Protein AF-A0A7L7L1E8-F1 (afdb_monomer)

Sequence (188 aa):
MDVTNVKPDNINSSLPQNPHRRNLLILAAVFLVLLASVWIWKTVQINNLKNEAATERQQLQNQAYKMILTTHEEHLMHLAKPFVWAVRTEMLNKNISQVSQYANDLVKEKNFQSIVITNEKGIIVSATDKKLEGKDYANIGNKNYLSRSSTQVNRVKNQLITTSPIMGFNSRLGTAILTYNLQQPNFN

Structure (mmCIF, N/CA/C/O backbone):
data_AF-A0A7L7L1E8-F1
#
_entry.id   AF-A0A7L7L1E8-F1
#
loop_
_atom_site.group_PDB
_atom_site.id
_atom_site.type_symbol
_atom_site.label_atom_id
_atom_site.label_alt_id
_atom_site.label_comp_id
_atom_site.label_asym_id
_atom_site.label_entity_id
_atom_site.label_seq_id
_atom_site.pdbx_PDB_ins_code
_atom_site.Cartn_x
_atom_site.Cartn_y
_atom_site.Cartn_z
_atom_site.occupancy
_atom_site.B_iso_or_equiv
_atom_site.auth_seq_id
_atom_site.auth_comp_id
_atom_site.auth_asym_id
_atom_site.auth_atom_id
_atom_site.pdbx_PDB_model_num
ATOM 1 N N . MET A 1 1 ? 29.282 -17.779 -126.782 1.00 39.75 1 MET A N 1
ATOM 2 C CA . MET A 1 1 ? 29.923 -16.598 -126.175 1.00 39.75 1 MET A CA 1
ATOM 3 C C . MET A 1 1 ? 28.897 -15.987 -125.238 1.00 39.75 1 MET A C 1
ATOM 5 O O . MET A 1 1 ? 27.832 -15.645 -125.720 1.00 39.75 1 MET A O 1
ATOM 9 N N . ASP A 1 2 ? 29.069 -15.873 -123.933 1.00 43.22 2 ASP A N 1
ATOM 10 C CA . ASP A 1 2 ? 30.065 -16.389 -122.998 1.00 43.22 2 ASP A CA 1
ATOM 11 C C . ASP A 1 2 ? 29.469 -16.201 -121.580 1.00 43.22 2 ASP A C 1
ATOM 13 O O . ASP A 1 2 ? 28.625 -15.325 -121.408 1.00 43.22 2 ASP A O 1
ATOM 17 N N . VAL A 1 3 ? 29.864 -17.079 -120.649 1.00 50.44 3 VAL A N 1
ATOM 18 C CA . VAL A 1 3 ? 29.908 -17.037 -119.156 1.00 50.44 3 VAL A CA 1
ATOM 19 C C . VAL A 1 3 ? 29.315 -15.827 -118.382 1.00 50.44 3 VAL A C 1
ATOM 21 O O . VAL A 1 3 ? 29.368 -14.698 -118.839 1.00 50.44 3 VAL A O 1
ATOM 24 N N . THR A 1 4 ? 28.782 -15.889 -117.148 1.00 48.34 4 THR A N 1
ATOM 25 C CA . THR A 1 4 ? 29.065 -16.652 -115.895 1.00 48.34 4 THR A CA 1
ATOM 26 C C . THR A 1 4 ? 28.000 -16.189 -114.865 1.00 48.34 4 THR A C 1
ATOM 28 O O . THR A 1 4 ? 27.693 -15.004 -114.835 1.00 48.34 4 THR A O 1
ATOM 31 N N . ASN A 1 5 ? 27.276 -17.024 -114.108 1.00 55.25 5 ASN A N 1
ATOM 32 C CA . ASN A 1 5 ? 27.604 -17.655 -112.809 1.00 55.25 5 ASN A CA 1
ATOM 33 C C . ASN A 1 5 ? 28.302 -16.771 -111.747 1.00 55.25 5 ASN A C 1
ATOM 35 O O . ASN A 1 5 ? 29.513 -16.621 -111.846 1.00 55.25 5 ASN A O 1
ATOM 39 N N . VAL A 1 6 ? 27.584 -16.347 -110.686 1.00 52.78 6 VAL A N 1
ATOM 40 C CA . VAL A 1 6 ? 28.098 -16.248 -109.293 1.00 52.78 6 VAL A CA 1
ATOM 41 C C . VAL A 1 6 ? 26.959 -16.487 -108.270 1.00 52.78 6 VAL A C 1
ATOM 43 O O . VAL A 1 6 ? 25.868 -15.935 -108.389 1.00 52.78 6 VAL A O 1
ATOM 46 N N . LYS A 1 7 ? 27.253 -17.342 -107.278 1.00 47.28 7 LYS A N 1
ATOM 47 C CA . LYS 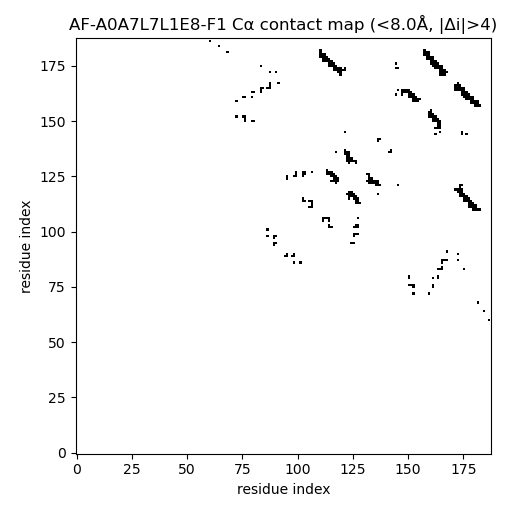A 1 7 ? 26.456 -17.886 -106.150 1.00 47.28 7 LYS A CA 1
ATOM 48 C C . LYS A 1 7 ? 26.640 -17.019 -104.862 1.00 47.28 7 LYS A C 1
ATOM 50 O O . LYS A 1 7 ? 27.610 -16.271 -104.823 1.00 47.28 7 LYS A O 1
ATOM 55 N N . PRO A 1 8 ? 25.748 -17.064 -103.838 1.00 65.00 8 PRO A N 1
ATOM 56 C CA . PRO A 1 8 ? 25.546 -15.979 -102.867 1.00 65.00 8 PRO A CA 1
ATOM 57 C C . PRO A 1 8 ? 26.301 -16.174 -101.545 1.00 65.00 8 PRO A C 1
ATOM 59 O O . PRO A 1 8 ? 26.558 -17.314 -101.170 1.00 65.00 8 PRO A O 1
ATOM 62 N N . ASP A 1 9 ? 26.517 -15.086 -100.790 1.00 48.22 9 ASP A N 1
ATOM 63 C CA . ASP A 1 9 ? 27.061 -15.155 -99.429 1.00 48.22 9 ASP A CA 1
ATOM 64 C C . ASP A 1 9 ? 26.182 -14.475 -98.362 1.00 48.22 9 ASP A C 1
ATOM 66 O O . ASP A 1 9 ? 25.875 -13.283 -98.374 1.00 48.22 9 ASP A O 1
ATOM 70 N N . ASN A 1 10 ? 25.800 -15.343 -97.429 1.00 55.78 10 ASN A N 1
ATOM 71 C CA . ASN A 1 10 ? 25.330 -15.175 -96.060 1.00 55.78 10 ASN A CA 1
ATOM 72 C C . ASN A 1 10 ? 26.061 -14.058 -95.280 1.00 55.78 10 ASN A C 1
ATOM 74 O O . ASN A 1 10 ? 27.265 -14.143 -95.046 1.00 55.78 10 ASN A O 1
ATOM 78 N N . ILE A 1 11 ? 25.300 -13.081 -94.773 1.00 50.56 11 ILE A N 1
ATOM 79 C CA . ILE A 1 11 ? 25.774 -12.092 -93.795 1.00 50.56 11 ILE A CA 1
ATOM 80 C C . ILE A 1 11 ? 25.354 -12.537 -92.387 1.00 50.56 11 ILE A C 1
ATOM 82 O O . ILE A 1 11 ? 24.333 -12.107 -91.852 1.00 50.56 11 ILE A O 1
ATOM 86 N N . ASN A 1 12 ? 26.170 -13.383 -91.765 1.00 52.41 12 ASN A N 1
ATOM 87 C CA . ASN A 1 12 ? 26.140 -13.612 -90.326 1.00 52.41 12 ASN A CA 1
ATOM 88 C C . ASN A 1 12 ? 26.858 -12.436 -89.649 1.00 52.41 12 ASN A C 1
ATOM 90 O O . ASN A 1 12 ? 28.085 -12.393 -89.574 1.00 52.41 12 ASN A O 1
ATOM 94 N N . SER A 1 13 ? 26.094 -11.460 -89.163 1.00 49.84 13 SER A N 1
ATOM 95 C CA . SER A 1 13 ? 26.604 -10.304 -88.427 1.00 49.84 13 SER A CA 1
ATOM 96 C C . SER A 1 13 ? 27.011 -10.685 -86.997 1.00 49.84 13 SER A C 1
ATOM 98 O O . SER A 1 13 ? 26.274 -10.508 -86.029 1.00 49.84 13 SER A O 1
ATOM 100 N N . SER A 1 14 ? 28.236 -11.186 -86.834 1.00 53.69 14 SER A N 1
ATOM 101 C CA . SER A 1 14 ? 28.894 -11.220 -85.526 1.00 53.69 14 SER A CA 1
ATOM 102 C C . SER A 1 14 ? 29.213 -9.789 -85.074 1.00 53.69 14 SER A C 1
ATOM 104 O O . SER A 1 14 ? 30.014 -9.098 -85.706 1.00 53.69 14 SER A O 1
ATOM 106 N N . LEU A 1 15 ? 28.591 -9.337 -83.981 1.00 53.41 15 LEU A N 1
ATOM 107 C CA . LEU A 1 15 ? 28.868 -8.038 -83.358 1.00 53.41 15 LEU A CA 1
ATOM 108 C C . LEU A 1 15 ? 30.363 -7.913 -82.984 1.00 53.41 15 LEU A C 1
ATOM 110 O O . LEU A 1 15 ? 30.907 -8.824 -82.352 1.00 53.41 15 LEU A O 1
ATOM 114 N N . PRO A 1 16 ? 31.034 -6.790 -83.302 1.00 47.84 16 PRO A N 1
ATOM 115 C CA . PRO A 1 16 ? 32.446 -6.600 -82.987 1.00 47.84 16 PRO A CA 1
ATOM 116 C C . PRO A 1 16 ? 32.642 -6.427 -81.473 1.00 47.84 16 PRO A C 1
ATOM 118 O O . PRO A 1 16 ? 32.189 -5.450 -80.872 1.00 47.84 16 PRO A O 1
ATOM 121 N N . GLN A 1 17 ? 33.345 -7.366 -80.836 1.00 59.53 17 GLN A N 1
ATOM 122 C CA . GLN A 1 17 ? 33.757 -7.225 -79.439 1.00 59.53 17 GLN A CA 1
ATOM 123 C C . GLN A 1 17 ? 34.968 -6.289 -79.341 1.00 59.53 17 GLN A C 1
ATOM 125 O O . GLN A 1 17 ? 36.098 -6.677 -79.620 1.00 59.53 17 GLN A O 1
ATOM 130 N N . ASN A 1 18 ? 34.723 -5.040 -78.937 1.00 57.12 18 ASN A N 1
ATOM 131 C CA . ASN A 1 18 ? 35.763 -4.039 -78.697 1.00 57.12 18 ASN A CA 1
ATOM 132 C C . ASN A 1 18 ? 36.444 -4.285 -77.324 1.00 57.12 18 ASN A C 1
ATOM 134 O O . ASN A 1 18 ? 35.769 -4.175 -76.291 1.00 57.12 18 ASN A O 1
ATOM 138 N N . PRO A 1 19 ? 37.758 -4.587 -77.272 1.00 60.91 19 PRO A N 1
ATOM 139 C CA . PRO A 1 19 ? 38.459 -4.980 -76.045 1.00 60.91 19 PRO A CA 1
ATOM 140 C C . PRO A 1 19 ? 38.495 -3.877 -74.972 1.00 60.91 19 PRO A C 1
ATOM 142 O O . PRO A 1 19 ? 38.445 -4.183 -73.781 1.00 60.91 19 PRO A O 1
ATOM 145 N N . HIS A 1 20 ? 38.473 -2.593 -75.352 1.00 62.06 20 HIS A N 1
ATOM 146 C CA . HIS A 1 20 ? 38.448 -1.485 -74.385 1.00 62.06 20 HIS A CA 1
ATOM 147 C C . HIS A 1 20 ? 37.116 -1.359 -73.634 1.00 62.06 20 HIS A C 1
ATOM 149 O O . HIS A 1 20 ? 37.104 -0.988 -72.461 1.00 62.06 20 HIS A O 1
ATOM 155 N N . ARG A 1 21 ? 35.990 -1.717 -74.266 1.00 68.06 21 ARG A N 1
ATOM 156 C CA . ARG A 1 21 ? 34.675 -1.704 -73.602 1.00 68.06 21 ARG A CA 1
ATOM 157 C C . ARG A 1 21 ? 34.561 -2.804 -72.549 1.00 68.06 21 ARG A C 1
ATOM 159 O O . ARG A 1 21 ? 33.973 -2.568 -71.501 1.00 68.06 21 ARG A O 1
ATOM 166 N N . ARG A 1 22 ? 35.168 -3.972 -72.786 1.00 71.25 22 ARG A N 1
ATOM 167 C CA . ARG A 1 22 ? 35.222 -5.064 -71.798 1.00 71.25 22 ARG A CA 1
ATOM 168 C C . ARG A 1 22 ? 35.993 -4.661 -70.541 1.00 71.25 22 ARG A C 1
ATOM 170 O O . ARG A 1 22 ? 35.483 -4.861 -69.445 1.00 71.25 22 ARG A O 1
ATOM 177 N N . ASN A 1 23 ? 37.156 -4.025 -70.685 1.00 74.75 23 ASN A N 1
ATOM 178 C CA . ASN A 1 23 ? 37.958 -3.598 -69.532 1.00 74.75 23 ASN A CA 1
ATOM 179 C C . ASN A 1 23 ? 37.267 -2.491 -68.714 1.00 74.75 23 ASN A C 1
ATOM 181 O O . ASN A 1 23 ? 37.308 -2.526 -67.486 1.00 74.75 23 ASN A O 1
ATOM 185 N N . LEU A 1 24 ? 36.570 -1.556 -69.374 1.00 77.56 24 LEU A N 1
ATOM 186 C CA . LEU A 1 24 ? 35.767 -0.527 -68.698 1.00 77.56 24 LEU A CA 1
ATOM 187 C C . LEU A 1 24 ? 34.562 -1.116 -67.950 1.00 77.56 24 LEU A C 1
ATOM 189 O O . LEU A 1 24 ? 34.270 -0.690 -66.835 1.00 77.56 24 LEU A O 1
ATOM 193 N N . LEU A 1 25 ? 33.889 -2.118 -68.526 1.00 81.50 25 LEU A N 1
ATOM 194 C CA . LEU A 1 25 ? 32.781 -2.816 -67.866 1.00 81.50 25 LEU A CA 1
ATOM 195 C C . LEU A 1 25 ? 33.249 -3.601 -66.634 1.00 81.50 25 LEU A C 1
ATOM 197 O O . LEU A 1 25 ? 32.570 -3.582 -65.612 1.00 81.50 25 LEU A O 1
ATOM 201 N N . ILE A 1 26 ? 34.417 -4.246 -66.705 1.00 84.00 26 ILE A N 1
ATOM 202 C CA . ILE A 1 26 ? 35.006 -4.960 -65.563 1.00 84.00 26 ILE A CA 1
ATOM 203 C C . ILE A 1 26 ? 35.370 -3.972 -64.448 1.00 84.00 26 ILE A C 1
ATOM 205 O O . ILE A 1 26 ? 35.020 -4.203 -63.294 1.00 84.00 26 ILE A O 1
ATOM 209 N N . LEU A 1 27 ? 36.006 -2.844 -64.780 1.00 83.88 27 LEU A N 1
ATOM 210 C CA . LEU A 1 27 ? 36.352 -1.810 -63.800 1.00 83.88 27 LEU A CA 1
ATOM 211 C C . LEU A 1 27 ? 35.106 -1.218 -63.122 1.00 83.88 27 LEU A C 1
ATOM 213 O O . LEU A 1 27 ? 35.073 -1.081 -61.899 1.00 83.88 27 LEU A O 1
ATOM 217 N N . ALA A 1 28 ? 34.063 -0.922 -63.902 1.00 85.12 28 ALA A N 1
ATOM 218 C CA . ALA A 1 28 ? 32.789 -0.437 -63.380 1.00 85.12 28 ALA A CA 1
ATOM 219 C C . ALA A 1 28 ? 32.113 -1.474 -62.469 1.00 85.12 28 ALA A C 1
ATOM 221 O O . ALA A 1 28 ? 31.623 -1.115 -61.401 1.00 85.12 28 ALA A O 1
ATOM 222 N N . ALA A 1 29 ? 32.136 -2.758 -62.844 1.00 86.50 29 ALA A N 1
ATOM 223 C CA . ALA A 1 29 ? 31.596 -3.840 -62.025 1.00 86.50 29 ALA A CA 1
ATOM 224 C C . ALA A 1 29 ? 32.344 -3.982 -60.689 1.00 86.50 29 ALA A C 1
ATOM 226 O O . ALA A 1 29 ? 31.707 -4.093 -59.644 1.00 86.50 29 ALA A O 1
ATOM 227 N N . VAL A 1 30 ? 33.680 -3.908 -60.696 1.00 88.25 30 VAL A N 1
ATOM 228 C CA . VAL A 1 30 ? 34.501 -3.943 -59.472 1.00 88.25 30 VAL A CA 1
ATOM 229 C C . VAL A 1 30 ? 34.170 -2.764 -58.554 1.00 88.25 30 VAL A C 1
ATOM 231 O O . VAL A 1 30 ? 33.995 -2.950 -57.350 1.00 88.25 30 VAL A O 1
ATOM 234 N N . PHE A 1 31 ? 34.017 -1.561 -59.110 1.00 88.94 31 PHE A N 1
ATOM 235 C CA . PHE A 1 31 ? 33.637 -0.377 -58.338 1.00 88.94 31 PHE A CA 1
ATOM 236 C C . PHE A 1 31 ? 32.239 -0.518 -57.712 1.00 88.94 31 PHE A C 1
ATOM 238 O O . PHE A 1 31 ? 32.031 -0.166 -56.552 1.00 88.94 31 PHE A O 1
ATOM 245 N N . LEU A 1 32 ? 31.289 -1.102 -58.446 1.00 89.56 32 LEU A N 1
ATOM 246 C CA . LEU A 1 32 ? 29.926 -1.360 -57.972 1.00 89.56 32 LEU A CA 1
ATOM 247 C C . LEU A 1 32 ? 29.902 -2.389 -56.832 1.00 89.56 32 LEU A C 1
ATOM 249 O O . LEU A 1 32 ? 29.200 -2.195 -55.841 1.00 89.56 32 LEU A O 1
ATOM 253 N N . VAL A 1 33 ? 30.715 -3.445 -56.931 1.00 90.38 33 VAL A N 1
ATOM 254 C CA . VAL A 1 33 ? 30.876 -4.452 -55.869 1.00 90.38 33 VAL A CA 1
ATOM 255 C C . VAL A 1 33 ? 31.486 -3.836 -54.606 1.00 90.38 33 VAL A C 1
ATOM 257 O O . VAL A 1 33 ? 31.024 -4.132 -53.504 1.00 90.38 33 VAL A O 1
ATOM 260 N N . LEU A 1 34 ? 32.470 -2.943 -54.749 1.00 87.50 34 LEU A N 1
ATOM 261 C CA . LEU A 1 34 ? 33.054 -2.212 -53.618 1.00 87.50 34 LEU A CA 1
ATOM 262 C C . LEU A 1 34 ? 32.044 -1.275 -52.940 1.00 87.50 34 LEU A C 1
ATOM 264 O O . LEU A 1 34 ? 31.995 -1.202 -51.715 1.00 87.50 34 LEU A O 1
ATOM 268 N N . LEU A 1 35 ? 31.203 -0.582 -53.709 1.00 85.69 35 LEU A N 1
ATOM 269 C CA . LEU A 1 35 ? 30.142 0.251 -53.135 1.00 85.69 35 LEU A CA 1
ATOM 270 C C . LEU A 1 35 ? 29.080 -0.593 -52.419 1.00 85.69 35 LEU A C 1
ATOM 272 O O . LEU A 1 35 ? 28.651 -0.238 -51.320 1.00 85.69 35 LEU A O 1
ATOM 276 N N . ALA A 1 36 ? 28.686 -1.724 -53.008 1.00 86.19 36 ALA A N 1
ATOM 277 C CA . ALA A 1 36 ? 27.715 -2.634 -52.413 1.00 86.19 36 ALA A CA 1
ATOM 278 C C . ALA A 1 36 ? 28.222 -3.230 -51.090 1.00 86.19 36 ALA A C 1
ATOM 280 O O . ALA A 1 36 ? 27.474 -3.265 -50.113 1.00 86.19 36 ALA A O 1
ATOM 281 N N . SER A 1 37 ? 29.493 -3.641 -51.018 1.00 83.19 37 SER A N 1
ATOM 282 C CA . SER A 1 37 ? 30.071 -4.223 -49.800 1.00 83.19 37 SER A CA 1
ATOM 283 C C . SER A 1 37 ? 30.115 -3.225 -48.636 1.00 83.19 37 SER A C 1
ATOM 285 O O . SER A 1 37 ? 29.719 -3.568 -47.519 1.00 83.19 37 SER A O 1
ATOM 287 N N . VAL A 1 38 ? 30.486 -1.966 -48.897 1.00 84.31 38 VAL A N 1
ATOM 288 C CA . VAL A 1 38 ? 30.450 -0.883 -47.897 1.00 84.31 38 VAL A CA 1
ATOM 289 C C . VAL A 1 38 ? 29.018 -0.600 -47.434 1.00 84.31 38 VAL A C 1
ATOM 291 O O . VAL A 1 38 ? 28.777 -0.407 -46.240 1.00 84.31 38 VAL A O 1
ATOM 294 N N . TRP A 1 39 ? 28.050 -0.605 -48.353 1.00 86.81 39 TRP A N 1
ATOM 295 C CA . TRP A 1 39 ? 26.646 -0.337 -48.034 1.00 86.81 39 TRP A CA 1
ATOM 296 C C . TRP A 1 39 ? 26.027 -1.436 -47.157 1.00 86.81 39 TRP A C 1
ATOM 298 O O . TRP A 1 39 ? 25.342 -1.139 -46.172 1.00 86.81 39 TRP A O 1
ATOM 308 N N . ILE A 1 40 ? 26.336 -2.701 -47.458 1.00 83.56 40 ILE A N 1
ATOM 309 C CA . ILE A 1 40 ? 25.916 -3.867 -46.670 1.00 83.56 40 ILE A CA 1
ATOM 310 C C . ILE A 1 40 ? 26.518 -3.795 -45.262 1.00 83.56 40 ILE A C 1
ATOM 312 O O . ILE A 1 40 ? 25.789 -3.920 -44.276 1.00 83.56 40 ILE A O 1
ATOM 316 N N . TRP A 1 41 ? 27.821 -3.519 -45.142 1.00 78.81 41 TRP A N 1
ATOM 317 C CA . TRP A 1 41 ? 28.483 -3.453 -43.837 1.00 78.81 41 TRP A CA 1
ATOM 318 C C . TRP A 1 41 ? 27.945 -2.313 -42.962 1.00 78.81 41 TRP A C 1
ATOM 320 O O . TRP A 1 41 ? 27.643 -2.521 -41.785 1.00 78.81 41 TRP A O 1
ATOM 330 N N . LYS A 1 42 ? 27.726 -1.129 -43.551 1.00 77.88 42 LYS A N 1
ATOM 331 C CA . LYS A 1 42 ? 27.131 0.023 -42.859 1.00 77.88 42 LYS A CA 1
ATOM 332 C C . LYS A 1 42 ? 25.709 -0.274 -42.372 1.00 77.88 42 LYS A C 1
ATOM 334 O O . LYS A 1 42 ? 25.347 0.106 -41.261 1.00 77.88 42 LYS A O 1
ATOM 339 N N . THR A 1 43 ? 24.913 -0.976 -43.175 1.00 75.94 43 THR A N 1
ATOM 340 C CA . THR A 1 43 ? 23.535 -1.353 -42.820 1.00 75.94 43 THR A CA 1
ATOM 341 C C . THR A 1 43 ? 23.498 -2.302 -41.625 1.00 75.94 43 THR A C 1
ATOM 343 O O . THR A 1 43 ? 22.714 -2.098 -40.699 1.00 75.94 43 THR A O 1
ATOM 346 N N . VAL A 1 44 ? 24.387 -3.299 -41.598 1.00 78.06 44 VAL A N 1
ATOM 347 C CA . VAL A 1 44 ? 24.483 -4.246 -40.478 1.00 78.06 44 VAL A CA 1
ATOM 348 C C . VAL A 1 44 ? 24.906 -3.539 -39.187 1.00 78.06 44 VAL A C 1
ATOM 350 O O . VAL A 1 44 ? 24.278 -3.750 -38.151 1.00 78.06 44 VAL A O 1
ATOM 353 N N . GLN A 1 45 ? 25.905 -2.651 -39.237 1.00 74.56 45 GLN A N 1
ATOM 354 C CA . GLN A 1 45 ? 26.343 -1.896 -38.054 1.00 74.56 45 GLN A CA 1
ATOM 355 C C . GLN A 1 45 ? 25.241 -0.993 -37.495 1.00 74.56 45 GLN A C 1
ATOM 357 O O . GLN A 1 45 ? 25.019 -0.969 -36.287 1.00 74.56 45 GLN A O 1
ATOM 362 N N . ILE A 1 46 ? 24.517 -0.281 -38.364 1.00 76.69 46 ILE A N 1
ATOM 363 C CA . ILE A 1 46 ? 23.424 0.601 -37.940 1.00 76.69 46 ILE A CA 1
ATOM 364 C C . ILE A 1 46 ? 22.291 -0.208 -37.305 1.00 76.69 46 ILE A C 1
ATOM 366 O O . ILE A 1 46 ? 21.728 0.224 -36.302 1.00 76.69 46 ILE A O 1
ATOM 370 N N . ASN A 1 47 ? 21.954 -1.372 -37.862 1.00 72.88 47 ASN A N 1
ATOM 371 C CA . ASN A 1 47 ? 20.898 -2.211 -37.304 1.00 72.88 47 ASN A CA 1
ATOM 372 C C . ASN A 1 47 ? 21.303 -2.808 -35.951 1.00 72.88 47 ASN A C 1
ATOM 374 O O . ASN A 1 47 ? 20.499 -2.780 -35.024 1.00 72.88 47 ASN A O 1
ATOM 378 N N . ASN A 1 48 ? 22.548 -3.266 -35.801 1.00 76.44 48 ASN A N 1
ATOM 379 C CA . ASN A 1 48 ? 23.048 -3.775 -34.523 1.00 76.44 48 ASN A CA 1
ATOM 380 C C . ASN A 1 48 ? 23.086 -2.676 -33.452 1.00 76.44 48 ASN A C 1
ATOM 382 O O . ASN A 1 48 ? 22.569 -2.891 -32.361 1.00 76.44 48 ASN A O 1
ATOM 386 N N . LEU A 1 49 ? 23.578 -1.478 -33.788 1.00 76.00 49 LEU A N 1
ATOM 387 C CA . LEU A 1 49 ? 23.620 -0.341 -32.863 1.00 76.00 49 LEU A CA 1
ATOM 388 C C . LEU A 1 49 ? 22.214 0.134 -32.460 1.00 76.00 49 LEU A C 1
ATOM 390 O O . LEU A 1 49 ? 21.974 0.466 -31.303 1.00 76.00 49 LEU A O 1
ATOM 394 N N . LYS A 1 50 ? 21.256 0.139 -33.397 1.00 75.88 50 LYS A N 1
ATOM 395 C CA . LYS A 1 50 ? 19.847 0.444 -33.095 1.00 75.88 50 LYS A CA 1
ATOM 396 C C . LYS A 1 50 ? 19.224 -0.601 -32.175 1.00 75.88 50 LYS A C 1
ATOM 398 O O . LYS A 1 50 ? 18.496 -0.226 -31.261 1.00 75.88 50 LYS A O 1
ATOM 403 N N . ASN A 1 51 ? 19.497 -1.884 -32.410 1.00 78.00 51 ASN A N 1
ATOM 404 C CA . ASN A 1 51 ? 18.979 -2.974 -31.585 1.00 78.00 51 ASN A CA 1
ATOM 405 C C . ASN A 1 51 ? 19.583 -2.950 -30.175 1.00 78.00 51 ASN A C 1
ATOM 407 O O . ASN A 1 51 ? 18.860 -3.152 -29.200 1.00 78.00 51 ASN A O 1
ATOM 411 N N . GLU A 1 52 ? 20.876 -2.656 -30.054 1.00 82.31 52 GLU A N 1
ATOM 412 C CA . GLU A 1 52 ? 21.563 -2.496 -28.771 1.00 82.31 52 GLU A CA 1
ATOM 413 C C . GLU A 1 52 ? 21.006 -1.297 -28.000 1.00 82.31 52 GLU A C 1
ATOM 415 O O . GLU A 1 52 ? 20.550 -1.463 -26.872 1.00 82.31 52 GLU A O 1
ATOM 420 N N . ALA A 1 53 ? 20.878 -0.134 -28.646 1.00 78.69 53 ALA A N 1
ATOM 421 C CA . ALA A 1 53 ? 20.259 1.044 -28.041 1.00 78.69 53 ALA A CA 1
ATOM 422 C C . ALA A 1 53 ? 18.782 0.814 -27.661 1.00 78.69 53 ALA A C 1
ATOM 424 O O . ALA A 1 53 ? 18.319 1.320 -26.640 1.00 78.69 53 ALA A O 1
ATOM 425 N N . ALA A 1 54 ? 18.018 0.057 -28.456 1.00 81.88 54 ALA A N 1
ATOM 426 C CA . ALA A 1 54 ? 16.638 -0.303 -28.125 1.00 81.88 54 ALA A CA 1
ATOM 427 C C . ALA A 1 54 ? 16.572 -1.235 -26.905 1.00 81.88 54 ALA A C 1
ATOM 429 O O . ALA A 1 54 ? 15.742 -1.034 -26.018 1.00 81.88 54 ALA A O 1
ATOM 430 N N . THR A 1 55 ? 17.479 -2.210 -26.835 1.00 83.88 55 THR A N 1
ATOM 431 C CA . THR A 1 55 ? 17.583 -3.146 -25.710 1.00 83.88 55 THR A CA 1
ATOM 432 C C . THR A 1 55 ? 18.008 -2.421 -24.438 1.00 83.88 55 THR A C 1
ATOM 434 O O . THR A 1 55 ? 17.385 -2.605 -23.396 1.00 83.88 55 THR A O 1
ATOM 437 N N . GLU A 1 56 ? 19.013 -1.551 -24.520 1.00 84.81 56 GLU A N 1
ATOM 438 C CA . GLU A 1 56 ? 19.488 -0.739 -23.402 1.00 84.81 56 GLU A CA 1
ATOM 439 C C . GLU A 1 56 ? 18.383 0.190 -22.890 1.00 84.81 56 GLU A C 1
ATOM 441 O O . GLU A 1 56 ? 18.106 0.219 -21.693 1.00 84.81 56 GLU A O 1
ATOM 446 N N . ARG A 1 57 ? 17.653 0.871 -23.786 1.00 83.50 57 ARG A N 1
ATOM 447 C CA . ARG A 1 57 ? 16.479 1.678 -23.408 1.00 83.50 57 ARG A CA 1
ATOM 448 C C . ARG A 1 57 ? 15.429 0.849 -22.684 1.00 83.50 57 ARG A C 1
ATOM 450 O O . ARG A 1 57 ? 14.938 1.274 -21.641 1.00 83.50 57 ARG A O 1
ATOM 457 N N . GLN A 1 58 ? 15.102 -0.335 -23.197 1.00 85.88 58 GLN A N 1
ATOM 458 C CA . GLN A 1 58 ? 14.130 -1.219 -22.562 1.00 85.88 58 GLN A CA 1
ATOM 459 C C . GLN A 1 58 ? 14.620 -1.702 -21.188 1.00 85.88 58 GLN A C 1
ATOM 461 O O . GLN A 1 58 ? 13.842 -1.775 -20.236 1.00 85.88 58 GLN A O 1
ATOM 466 N N . GLN A 1 59 ? 15.910 -2.008 -21.048 1.00 89.06 59 GLN A N 1
ATOM 467 C CA . GLN A 1 59 ? 16.511 -2.387 -19.770 1.00 89.06 59 GLN A CA 1
ATOM 468 C C . GLN A 1 59 ? 16.479 -1.233 -18.767 1.00 89.06 59 GLN A C 1
ATOM 470 O O . GLN A 1 59 ? 16.044 -1.445 -17.636 1.00 89.06 59 GLN A O 1
ATOM 475 N N . LEU A 1 60 ? 16.855 -0.022 -19.181 1.00 88.00 60 LEU A N 1
ATOM 476 C CA . LEU A 1 60 ? 16.800 1.182 -18.352 1.00 88.00 60 LEU A CA 1
ATOM 477 C C . LEU A 1 60 ? 15.369 1.493 -17.907 1.00 88.00 60 LEU A C 1
ATOM 479 O O . LEU A 1 60 ? 15.140 1.736 -16.726 1.00 88.00 60 LEU A O 1
ATOM 483 N N . GLN A 1 61 ? 14.387 1.408 -18.808 1.00 87.81 61 GLN A N 1
ATOM 484 C CA . GLN A 1 61 ? 12.970 1.584 -18.468 1.00 87.81 61 GLN A CA 1
ATOM 485 C C . GLN A 1 61 ? 12.496 0.535 -17.457 1.00 87.81 61 GLN A C 1
ATOM 487 O O . GLN A 1 61 ? 11.843 0.872 -16.470 1.00 87.81 61 GLN A O 1
ATOM 492 N N . ASN A 1 62 ? 12.870 -0.732 -17.651 1.00 87.31 62 ASN A N 1
ATOM 493 C CA . ASN A 1 62 ? 12.535 -1.806 -16.719 1.00 87.31 62 ASN A CA 1
ATOM 494 C C . ASN A 1 62 ? 13.195 -1.614 -15.347 1.00 87.31 62 ASN A C 1
ATOM 496 O O . ASN A 1 62 ? 12.572 -1.890 -14.323 1.00 87.31 62 ASN A O 1
ATOM 500 N N . GLN A 1 63 ? 14.449 -1.161 -15.308 1.00 89.44 63 GLN A N 1
ATOM 501 C CA . GLN A 1 63 ? 15.164 -0.862 -14.068 1.00 89.44 63 GLN A CA 1
ATOM 502 C C . GLN A 1 63 ? 14.536 0.330 -13.344 1.00 89.44 63 GLN A C 1
ATOM 504 O O . GLN A 1 63 ? 14.234 0.220 -12.158 1.00 89.44 63 GLN A O 1
ATOM 509 N N . ALA A 1 64 ? 14.259 1.420 -14.061 1.00 87.00 64 ALA A N 1
ATOM 510 C CA . ALA A 1 64 ? 13.583 2.594 -13.522 1.00 87.00 64 ALA A CA 1
ATOM 511 C C . ALA A 1 64 ? 12.202 2.228 -12.965 1.00 87.00 64 ALA A C 1
ATOM 513 O O . ALA A 1 64 ? 11.872 2.590 -11.838 1.00 87.00 64 ALA A O 1
ATOM 514 N N . TYR A 1 65 ? 11.418 1.439 -13.706 1.00 87.50 65 TYR A N 1
ATOM 515 C CA . TYR A 1 65 ? 10.120 0.962 -13.242 1.00 87.50 65 TYR A CA 1
ATOM 516 C C . TYR A 1 65 ? 10.242 0.104 -11.979 1.00 87.50 65 TYR A C 1
ATOM 518 O O . TYR A 1 65 ? 9.529 0.344 -11.007 1.00 87.50 65 TYR A O 1
ATOM 526 N N . LYS A 1 66 ? 11.178 -0.854 -11.945 1.00 89.81 66 LYS A N 1
ATOM 527 C CA . LYS A 1 66 ? 11.439 -1.665 -10.744 1.00 89.81 66 LYS A CA 1
ATOM 528 C C . LYS A 1 66 ? 11.819 -0.800 -9.546 1.00 89.81 66 LYS A C 1
ATOM 530 O O . LYS A 1 66 ? 11.302 -1.049 -8.465 1.00 89.81 66 LYS A O 1
ATOM 535 N N . MET A 1 67 ? 12.667 0.206 -9.747 1.00 89.81 67 MET A N 1
ATOM 536 C CA . MET A 1 67 ? 13.087 1.125 -8.691 1.00 89.81 67 MET A CA 1
ATOM 537 C C . MET A 1 67 ? 11.905 1.934 -8.150 1.00 89.81 67 MET A C 1
ATOM 539 O O . MET A 1 67 ? 11.686 1.967 -6.943 1.00 89.81 67 MET A O 1
ATOM 543 N N . ILE A 1 68 ? 11.088 2.510 -9.036 1.00 89.38 68 ILE A N 1
ATOM 544 C CA . ILE A 1 68 ? 9.858 3.224 -8.663 1.00 89.38 68 ILE A CA 1
ATOM 545 C C . ILE A 1 68 ? 8.928 2.310 -7.855 1.00 89.38 68 ILE A C 1
ATOM 547 O O . ILE A 1 68 ? 8.406 2.717 -6.817 1.00 89.38 68 ILE A O 1
ATOM 551 N N . LEU A 1 69 ? 8.745 1.061 -8.297 1.00 90.69 69 LEU A N 1
ATOM 552 C CA . LEU A 1 69 ? 7.927 0.082 -7.583 1.00 90.69 69 LEU A CA 1
ATOM 553 C C . LEU A 1 69 ? 8.455 -0.197 -6.175 1.00 90.69 69 LEU A C 1
ATOM 555 O O . LEU A 1 69 ? 7.685 -0.112 -5.222 1.00 90.69 69 LEU A O 1
ATOM 559 N N . THR A 1 70 ? 9.744 -0.515 -6.031 1.00 91.62 70 THR A N 1
ATOM 560 C CA . THR A 1 70 ? 10.341 -0.808 -4.719 1.00 91.62 70 THR A CA 1
ATOM 561 C C . THR A 1 70 ? 10.260 0.396 -3.788 1.00 91.62 70 THR A C 1
ATOM 563 O O . THR A 1 70 ? 9.881 0.251 -2.630 1.00 91.62 70 THR A O 1
ATOM 566 N N . THR A 1 71 ? 10.506 1.601 -4.306 1.00 93.12 71 THR A N 1
ATOM 567 C CA . THR A 1 71 ? 10.386 2.839 -3.532 1.00 93.12 71 THR A CA 1
ATOM 568 C C . THR A 1 71 ? 8.955 3.063 -3.044 1.00 93.12 71 THR A C 1
ATOM 570 O O . THR A 1 71 ? 8.748 3.396 -1.878 1.00 93.12 71 THR A O 1
ATOM 573 N N . HIS A 1 72 ? 7.943 2.845 -3.890 1.00 93.81 72 HIS A N 1
ATOM 574 C CA . HIS A 1 72 ? 6.548 2.966 -3.461 1.00 93.81 72 HIS A CA 1
ATOM 575 C C . HIS A 1 72 ? 6.172 1.951 -2.380 1.00 93.81 72 HIS A C 1
ATOM 577 O O . HIS A 1 72 ? 5.455 2.307 -1.446 1.00 93.81 72 HIS A O 1
ATOM 583 N N . GLU A 1 73 ? 6.658 0.713 -2.468 1.00 94.38 73 GLU A N 1
ATOM 584 C CA . GLU A 1 73 ? 6.424 -0.289 -1.426 1.00 94.38 73 GLU A CA 1
ATOM 585 C C . GLU A 1 73 ? 7.033 0.115 -0.087 1.00 94.38 73 GLU A C 1
ATOM 587 O O . GLU A 1 73 ? 6.348 0.067 0.936 1.00 94.38 73 GLU A O 1
ATOM 592 N N . GLU A 1 74 ? 8.287 0.562 -0.086 1.00 94.62 74 GLU A N 1
ATOM 593 C CA . GLU A 1 74 ? 8.966 1.029 1.124 1.00 94.62 74 GLU A CA 1
ATOM 594 C C . GLU A 1 74 ? 8.255 2.239 1.732 1.00 94.62 74 GLU A C 1
ATOM 596 O O . GLU A 1 74 ? 7.980 2.267 2.934 1.00 94.62 74 GLU A O 1
ATOM 601 N N . HIS A 1 75 ? 7.881 3.217 0.905 1.00 93.56 75 HIS A N 1
ATOM 602 C CA . HIS A 1 75 ? 7.140 4.392 1.353 1.00 93.56 75 HIS A CA 1
ATOM 603 C C . HIS A 1 75 ? 5.794 4.008 1.964 1.00 93.56 75 HIS A C 1
ATOM 605 O O . HIS A 1 75 ? 5.477 4.457 3.063 1.00 93.56 75 HIS A O 1
ATOM 611 N N . LEU A 1 76 ? 5.010 3.149 1.307 1.00 95.44 76 LEU A N 1
ATOM 612 C CA . LEU A 1 76 ? 3.730 2.689 1.845 1.00 95.44 76 LEU A CA 1
ATOM 613 C C . LEU A 1 76 ? 3.906 1.908 3.149 1.00 95.44 76 LEU A C 1
ATOM 615 O O . LEU A 1 76 ? 3.116 2.082 4.078 1.00 95.44 76 LEU A O 1
ATOM 619 N N . MET A 1 77 ? 4.947 1.083 3.247 1.00 94.38 77 MET A N 1
ATOM 620 C CA . MET A 1 77 ? 5.270 0.358 4.472 1.00 94.38 77 MET A CA 1
ATOM 621 C C . MET A 1 77 ? 5.613 1.314 5.625 1.00 94.38 77 MET A C 1
ATOM 623 O O . MET A 1 77 ? 5.194 1.080 6.762 1.00 94.38 77 MET A O 1
ATOM 627 N N . HIS A 1 78 ? 6.332 2.404 5.345 1.00 93.00 78 HIS A N 1
ATOM 628 C CA . HIS A 1 78 ? 6.661 3.429 6.334 1.00 93.00 78 HIS A CA 1
ATOM 629 C C . HIS A 1 78 ? 5.463 4.307 6.704 1.00 93.00 78 HIS A C 1
ATOM 631 O O . HIS A 1 78 ? 5.250 4.535 7.891 1.00 93.00 78 HIS A O 1
ATOM 637 N N 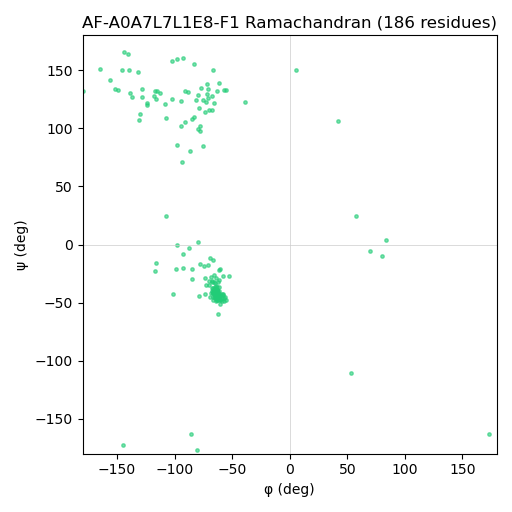. LEU A 1 79 ? 4.647 4.729 5.734 1.00 93.62 79 LEU A N 1
ATOM 638 C CA . LEU A 1 79 ? 3.447 5.550 5.945 1.00 93.62 79 LEU A CA 1
ATOM 639 C C . LEU A 1 79 ? 2.339 4.803 6.695 1.00 93.62 79 LEU A C 1
ATOM 641 O O . LEU A 1 79 ? 1.599 5.404 7.474 1.00 93.62 79 LEU A O 1
ATOM 645 N N . ALA A 1 80 ? 2.244 3.484 6.515 1.00 94.38 80 ALA A N 1
ATOM 646 C CA . ALA A 1 80 ? 1.255 2.675 7.217 1.00 94.38 80 ALA A CA 1
ATOM 647 C C . ALA A 1 80 ? 1.442 2.704 8.741 1.00 94.38 80 ALA A C 1
ATOM 649 O O . ALA A 1 80 ? 0.454 2.644 9.467 1.00 94.38 80 ALA A O 1
ATOM 650 N N . LYS A 1 81 ? 2.680 2.825 9.244 1.00 92.88 81 LYS A N 1
ATOM 651 C CA . LYS A 1 81 ? 2.966 2.834 10.690 1.00 92.88 81 LYS A CA 1
ATOM 652 C C . LYS A 1 81 ? 2.307 4.013 11.430 1.00 92.88 81 LYS A C 1
ATOM 654 O O . LYS A 1 81 ? 1.495 3.741 12.313 1.00 92.88 81 LYS A O 1
ATOM 659 N N . PRO A 1 82 ? 2.590 5.290 11.099 1.00 95.50 82 PRO A N 1
ATOM 660 C CA . PRO A 1 82 ? 1.960 6.421 11.776 1.00 95.50 82 PRO A CA 1
ATOM 661 C C . PRO A 1 82 ? 0.445 6.460 11.550 1.00 95.50 82 PRO A C 1
ATOM 663 O O . PRO A 1 82 ? -0.290 6.774 12.483 1.00 95.50 82 PRO A O 1
ATOM 666 N N . PHE A 1 83 ? -0.042 6.068 10.365 1.00 96.69 83 PHE A N 1
ATOM 667 C CA . PHE A 1 83 ? -1.480 5.956 10.110 1.00 96.69 83 PHE A CA 1
ATOM 668 C C . PHE A 1 83 ? -2.154 4.965 11.070 1.00 96.69 83 PHE A C 1
ATOM 670 O O . PHE A 1 83 ? -3.145 5.289 11.721 1.00 96.69 83 PHE A O 1
ATOM 677 N N . VAL A 1 84 ? -1.582 3.770 11.223 1.00 96.12 84 VAL A N 1
ATOM 678 C CA . VAL A 1 84 ? -2.088 2.743 12.143 1.00 96.12 84 VAL A CA 1
ATOM 679 C C . VAL A 1 84 ? -1.985 3.179 13.597 1.00 96.12 84 VAL A C 1
ATOM 681 O O . VAL A 1 84 ? -2.861 2.829 14.381 1.00 96.12 84 VAL A O 1
ATOM 684 N N . TRP A 1 85 ? -0.968 3.953 13.980 1.00 95.44 85 TRP A N 1
ATOM 685 C CA . TRP A 1 85 ? -0.882 4.521 15.327 1.00 95.44 85 TRP A CA 1
ATOM 686 C C . TRP A 1 85 ? -2.007 5.518 15.602 1.00 95.44 85 TRP A C 1
ATOM 688 O O . TRP A 1 85 ? -2.645 5.419 16.648 1.00 95.44 85 TRP A O 1
ATOM 698 N N . ALA A 1 86 ? -2.305 6.411 14.656 1.00 97.00 86 ALA A N 1
ATOM 699 C CA . ALA A 1 86 ? -3.434 7.331 14.774 1.00 97.00 86 ALA A CA 1
ATOM 700 C C . ALA A 1 86 ? -4.767 6.569 14.874 1.00 97.00 86 ALA A C 1
ATOM 702 O O . ALA A 1 86 ? -5.555 6.799 15.790 1.00 97.00 86 ALA A O 1
ATOM 703 N N . VAL A 1 87 ? -4.984 5.583 13.996 1.00 97.50 87 VAL A N 1
ATOM 704 C CA . VAL A 1 87 ? -6.176 4.721 14.031 1.00 97.50 87 VAL A CA 1
ATOM 705 C C . VAL A 1 87 ? -6.269 3.940 15.344 1.00 97.50 87 VAL A C 1
ATOM 707 O O . VAL A 1 87 ? -7.348 3.850 15.922 1.00 97.50 87 VAL A O 1
ATOM 710 N N . ARG A 1 88 ? -5.155 3.391 15.845 1.00 96.94 88 ARG A N 1
ATOM 711 C CA . ARG A 1 88 ? -5.101 2.654 17.116 1.00 96.94 88 ARG A CA 1
ATOM 712 C C . ARG A 1 88 ? -5.600 3.514 18.270 1.00 96.94 88 ARG A C 1
ATOM 714 O O . ARG A 1 88 ? -6.409 3.023 19.054 1.00 96.94 88 ARG A O 1
ATOM 721 N N . THR A 1 89 ? -5.107 4.745 18.390 1.00 97.38 89 THR A N 1
ATOM 722 C CA . THR A 1 89 ? -5.496 5.669 19.466 1.00 97.38 89 THR A CA 1
ATOM 723 C C . THR A 1 89 ? -7.007 5.863 19.484 1.00 97.38 89 THR A C 1
ATOM 725 O O . THR A 1 89 ? -7.650 5.664 20.512 1.00 97.38 89 THR A O 1
ATOM 728 N N . GLU A 1 90 ? -7.598 6.123 18.321 1.00 97.44 90 GLU A N 1
ATOM 729 C CA . GLU A 1 90 ? -9.038 6.347 18.215 1.00 97.44 90 GLU A CA 1
ATOM 730 C C . GLU A 1 90 ? -9.859 5.065 18.394 1.00 97.44 90 GLU A C 1
ATOM 732 O O . GLU A 1 90 ? -10.914 5.092 19.025 1.00 97.44 90 GLU A O 1
ATOM 737 N N . MET A 1 91 ? -9.368 3.910 17.933 1.00 96.06 91 MET A N 1
ATOM 738 C CA . MET A 1 91 ? -10.019 2.621 18.193 1.00 96.06 91 MET A CA 1
ATOM 739 C C . MET A 1 91 ? -10.019 2.259 19.683 1.00 96.06 91 MET A C 1
ATOM 741 O O . MET A 1 91 ? -11.025 1.749 20.176 1.00 96.06 91 MET A O 1
ATOM 745 N N . LEU A 1 92 ? -8.937 2.547 20.415 1.00 96.12 92 LEU A N 1
ATOM 746 C CA . LEU A 1 92 ? -8.884 2.373 21.873 1.00 96.12 92 LEU A CA 1
ATOM 747 C C . LEU A 1 92 ? -9.889 3.288 22.587 1.00 96.12 92 LEU A C 1
ATOM 749 O O . LEU A 1 92 ? -10.542 2.856 23.536 1.00 96.12 92 LEU A O 1
ATOM 753 N N . ASN A 1 93 ? -10.076 4.504 22.073 1.00 96.06 93 ASN A N 1
ATOM 754 C CA . ASN A 1 93 ? -11.065 5.469 22.558 1.00 96.06 93 ASN A CA 1
ATOM 755 C C . ASN A 1 93 ? -12.495 5.195 22.053 1.00 96.06 93 ASN A C 1
ATOM 757 O O . ASN A 1 93 ? -13.408 5.961 22.354 1.00 96.06 93 ASN A O 1
ATOM 761 N N . LYS A 1 94 ? -12.712 4.113 21.288 1.00 95.06 94 LYS A N 1
ATOM 762 C CA . LYS A 1 94 ? -13.993 3.764 20.640 1.00 95.06 94 LYS A CA 1
ATOM 763 C C . LYS A 1 94 ? -14.530 4.856 19.698 1.00 95.06 94 LYS A C 1
ATOM 765 O O . LYS A 1 94 ? -15.724 4.898 19.406 1.00 95.06 94 LYS A O 1
ATOM 770 N N . ASN A 1 95 ? -13.655 5.709 19.175 1.00 96.81 95 ASN A N 1
ATOM 771 C CA . ASN A 1 95 ? -13.996 6.821 18.300 1.00 96.81 95 ASN A CA 1
ATOM 772 C C . ASN A 1 95 ? -13.900 6.426 16.816 1.00 96.81 95 ASN A C 1
ATOM 774 O O . ASN A 1 95 ? -13.013 6.847 16.072 1.00 96.81 95 ASN A O 1
ATOM 778 N N . ILE A 1 96 ? -14.838 5.590 16.364 1.00 95.50 96 ILE A N 1
ATOM 779 C CA . ILE A 1 96 ? -14.862 5.108 14.971 1.00 95.50 96 ILE A CA 1
ATOM 780 C C . ILE A 1 96 ? -15.125 6.245 13.969 1.00 95.50 96 ILE A C 1
ATOM 782 O O . ILE A 1 96 ? -14.663 6.184 12.829 1.00 95.50 96 ILE A O 1
ATOM 786 N N . SER A 1 97 ? -15.794 7.320 14.398 1.00 96.75 97 SER A N 1
ATOM 787 C CA . SER A 1 97 ? -15.999 8.512 13.568 1.00 96.75 97 SER A CA 1
ATOM 788 C C . SER A 1 97 ? -14.664 9.139 13.155 1.00 96.75 97 SER A C 1
ATOM 790 O O . SER A 1 97 ? -14.440 9.392 11.970 1.00 96.75 97 SER A O 1
ATOM 792 N N . GLN A 1 98 ? -13.737 9.309 14.102 1.00 97.75 98 GLN A N 1
ATOM 793 C CA . GLN A 1 98 ? -12.412 9.860 13.811 1.00 97.75 98 GLN A CA 1
ATOM 794 C C . GLN A 1 98 ? -11.568 8.917 12.947 1.00 97.75 98 GLN A C 1
ATOM 796 O O . GLN A 1 98 ? -10.893 9.360 12.017 1.00 97.75 98 GLN A O 1
ATOM 801 N N . VAL A 1 99 ? -11.674 7.605 13.180 1.00 97.56 99 VAL A N 1
ATOM 802 C CA . VAL A 1 99 ? -11.057 6.584 12.320 1.00 97.56 99 VAL A CA 1
ATOM 803 C C . VAL A 1 99 ? -11.544 6.712 10.871 1.00 97.56 99 VAL A C 1
ATOM 805 O O . VAL A 1 99 ? -10.746 6.637 9.935 1.00 97.56 99 VAL A O 1
ATOM 808 N N . SER A 1 100 ? -12.846 6.932 10.666 1.00 97.12 100 SER A N 1
ATOM 809 C CA . SER A 1 100 ? -13.400 7.184 9.333 1.00 97.12 100 SER A CA 1
ATOM 810 C C . SER A 1 100 ? -12.891 8.482 8.722 1.00 97.12 100 SER A C 1
ATOM 812 O O . SER A 1 100 ? -12.687 8.516 7.510 1.00 97.12 100 SER A O 1
ATOM 814 N N . GLN A 1 101 ? -12.692 9.534 9.514 1.00 97.75 101 GLN A N 1
ATOM 815 C CA . GLN A 1 101 ? -12.145 10.788 9.008 1.00 97.75 101 GLN A CA 1
ATOM 816 C C . GLN A 1 101 ? -10.716 10.596 8.491 1.00 97.75 101 GLN A C 1
ATOM 818 O O . GLN A 1 101 ? -10.435 10.969 7.358 1.00 97.75 101 GLN A O 1
ATOM 823 N N . TYR A 1 102 ? -9.851 9.910 9.246 1.00 97.50 102 TYR A N 1
ATOM 824 C CA . TYR A 1 102 ? -8.485 9.613 8.800 1.00 97.50 102 TYR A CA 1
ATOM 825 C C . TYR A 1 102 ? -8.448 8.817 7.492 1.00 97.50 102 TYR A C 1
ATOM 827 O O . TYR A 1 102 ? -7.653 9.125 6.606 1.00 97.50 102 TYR A O 1
ATOM 835 N N . ALA A 1 103 ? -9.314 7.809 7.347 1.00 97.12 103 ALA A N 1
ATOM 836 C CA . ALA A 1 103 ? -9.419 7.042 6.108 1.00 97.12 103 ALA A CA 1
ATOM 837 C C . ALA A 1 103 ? -9.910 7.914 4.937 1.00 97.12 103 ALA A C 1
ATOM 839 O O . ALA A 1 103 ? -9.340 7.874 3.849 1.00 97.12 103 ALA A O 1
ATOM 840 N N . ASN A 1 104 ? -10.934 8.738 5.157 1.00 97.25 104 ASN A N 1
ATOM 841 C CA . ASN A 1 104 ? -11.476 9.620 4.123 1.00 97.25 104 ASN A CA 1
ATOM 842 C C . ASN A 1 104 ? -10.516 10.742 3.723 1.00 97.25 104 ASN A C 1
ATOM 844 O O . ASN A 1 104 ? -10.586 11.213 2.593 1.00 97.25 104 ASN A O 1
ATOM 848 N N . ASP A 1 105 ? -9.638 11.184 4.618 1.00 96.75 105 ASP A N 1
ATOM 849 C CA . ASP A 1 105 ? -8.628 12.184 4.288 1.00 96.75 105 ASP A CA 1
ATOM 850 C C . ASP A 1 105 ? -7.453 11.552 3.541 1.00 96.75 105 ASP A C 1
ATOM 852 O O . ASP A 1 105 ? -7.068 12.056 2.490 1.00 96.75 105 ASP A O 1
ATOM 856 N N . LEU A 1 106 ? -6.963 10.388 3.983 1.00 95.88 106 LEU A N 1
ATOM 857 C CA . LEU A 1 106 ? -5.861 9.708 3.302 1.00 95.88 106 LEU A CA 1
ATOM 858 C C . LEU A 1 106 ? -6.241 9.219 1.893 1.00 95.88 106 LEU A C 1
ATOM 860 O O . LEU A 1 106 ? -5.396 9.214 1.006 1.00 95.88 106 LEU A O 1
ATOM 864 N N . VAL A 1 107 ? -7.499 8.838 1.641 1.00 96.56 107 VAL A N 1
ATOM 865 C CA . VAL A 1 107 ? -7.914 8.395 0.293 1.00 96.56 107 VAL A CA 1
ATOM 866 C C . VAL A 1 107 ? -7.981 9.531 -0.729 1.00 96.56 107 VAL A C 1
ATOM 868 O O . VAL A 1 107 ? -7.991 9.268 -1.926 1.00 96.56 107 VAL A O 1
AT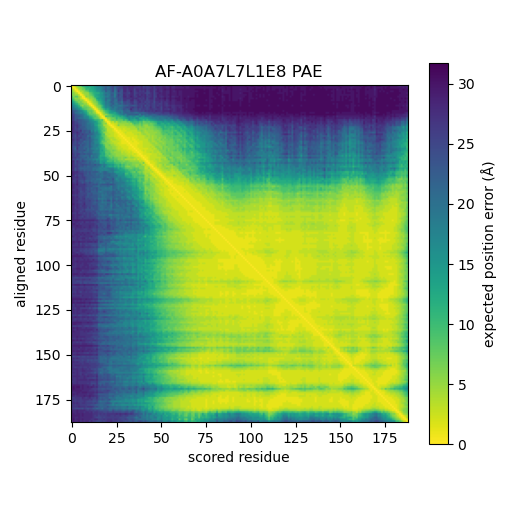OM 871 N N . LYS A 1 108 ? -8.025 10.793 -0.282 1.00 96.44 108 LYS A N 1
ATOM 872 C CA . LYS A 1 108 ? -7.975 11.958 -1.181 1.00 96.44 108 LYS A CA 1
ATOM 873 C C . LYS A 1 108 ? -6.571 12.185 -1.741 1.00 96.44 108 LYS A C 1
ATOM 875 O O . LYS A 1 108 ? -6.428 12.872 -2.751 1.00 96.44 108 LYS A O 1
ATOM 880 N N . GLU A 1 109 ? -5.548 11.618 -1.102 1.00 94.88 109 GLU A N 1
ATOM 881 C CA . GLU A 1 109 ? -4.173 11.704 -1.572 1.00 94.88 109 GLU A CA 1
ATOM 882 C C . GLU A 1 109 ? -3.981 10.963 -2.894 1.00 94.88 109 GLU A C 1
ATOM 884 O O . GLU A 1 109 ? -4.632 9.956 -3.197 1.00 94.88 109 GLU A O 1
ATOM 889 N N . LYS A 1 110 ? -3.035 11.453 -3.701 1.00 92.12 110 LYS A N 1
ATOM 890 C CA . LYS A 1 110 ? -2.812 10.925 -5.047 1.00 92.12 110 LYS A CA 1
ATOM 891 C C . LYS A 1 110 ? -2.556 9.414 -5.006 1.00 92.12 110 LYS A C 1
ATOM 893 O O . LYS A 1 110 ? -1.706 8.928 -4.263 1.00 92.12 110 LYS A O 1
ATOM 898 N N . ASN A 1 111 ? -3.247 8.700 -5.896 1.00 94.00 111 ASN A N 1
ATOM 899 C CA . ASN A 1 111 ? -3.158 7.256 -6.121 1.00 94.00 111 ASN A CA 1
ATOM 900 C C . ASN A 1 111 ? -3.715 6.360 -5.000 1.00 94.00 111 ASN A C 1
ATOM 902 O O . ASN A 1 111 ? -3.813 5.154 -5.229 1.00 94.00 111 ASN A O 1
ATOM 906 N N . PHE A 1 112 ? -4.140 6.874 -3.843 1.00 95.88 112 PHE A N 1
ATOM 907 C CA . PHE A 1 112 ? -4.902 6.056 -2.897 1.00 95.88 112 PHE A CA 1
ATOM 908 C C . PHE A 1 112 ? -6.307 5.803 -3.459 1.00 95.88 112 PHE A C 1
ATOM 910 O O . PHE A 1 112 ? -7.005 6.726 -3.858 1.00 95.88 112 PHE A O 1
ATOM 917 N N . GLN A 1 113 ? -6.708 4.535 -3.554 1.00 95.62 113 GLN A N 1
ATOM 918 C CA . GLN A 1 113 ? -8.005 4.153 -4.130 1.00 95.62 113 GLN A CA 1
ATOM 919 C C . GLN A 1 113 ? -9.043 3.826 -3.064 1.00 95.62 113 GLN A C 1
ATOM 921 O O . GLN A 1 113 ? -10.214 4.158 -3.203 1.00 95.62 113 GLN A O 1
ATOM 926 N N . SER A 1 114 ? -8.626 3.101 -2.028 1.00 96.38 114 SER A N 1
ATOM 927 C CA . SER A 1 114 ? -9.531 2.614 -0.995 1.00 96.38 114 SER A CA 1
ATOM 928 C C . SER A 1 114 ? -8.773 2.359 0.289 1.00 96.38 114 SER A C 1
ATOM 930 O O . SER A 1 114 ? -7.662 1.822 0.268 1.00 96.38 114 SER A O 1
ATOM 932 N N . ILE A 1 115 ? -9.406 2.690 1.408 1.00 97.69 115 ILE A N 1
ATOM 933 C CA . ILE A 1 115 ? -8.904 2.396 2.746 1.00 97.69 115 ILE A CA 1
ATOM 934 C C . ILE A 1 115 ? -10.016 1.696 3.506 1.00 97.69 115 ILE A C 1
ATOM 936 O O . ILE A 1 115 ? -11.148 2.173 3.564 1.00 97.69 115 ILE A O 1
ATOM 940 N N . VAL A 1 116 ? -9.681 0.537 4.060 1.00 98.00 116 VAL A N 1
ATOM 941 C CA . VAL A 1 116 ? -10.593 -0.330 4.797 1.00 98.00 116 VAL A CA 1
ATOM 942 C C . VAL A 1 116 ? -9.957 -0.664 6.133 1.00 98.00 116 VAL A C 1
ATOM 944 O O . VAL A 1 116 ? -8.781 -1.017 6.208 1.00 98.00 116 VAL A O 1
ATOM 947 N N . ILE A 1 117 ? -10.742 -0.561 7.194 1.00 98.06 117 ILE A N 1
ATOM 948 C CA . ILE A 1 117 ? -10.337 -0.887 8.553 1.00 98.06 117 ILE A CA 1
ATOM 949 C C . ILE A 1 117 ? -11.314 -1.926 9.080 1.00 98.06 117 ILE A C 1
ATOM 951 O O . ILE A 1 117 ? -12.527 -1.707 9.117 1.00 98.06 117 ILE A O 1
ATOM 955 N N . THR A 1 118 ? -10.777 -3.073 9.478 1.00 97.88 118 THR A N 1
ATOM 956 C CA . THR A 1 118 ? -11.550 -4.165 10.071 1.00 97.88 118 THR A CA 1
ATOM 957 C C . THR A 1 118 ? -11.363 -4.196 11.577 1.00 97.88 118 THR A C 1
ATOM 959 O O . THR A 1 118 ? -10.334 -3.750 12.078 1.00 97.88 118 THR A O 1
ATOM 962 N N . ASN A 1 119 ? -12.308 -4.793 12.298 1.00 96.31 119 ASN A N 1
ATOM 963 C CA . ASN A 1 119 ? -12.096 -5.217 13.679 1.00 96.31 119 ASN A CA 1
ATOM 964 C C . ASN A 1 119 ? -11.353 -6.567 13.752 1.00 96.31 119 ASN A C 1
ATOM 966 O O . ASN A 1 119 ? -10.965 -7.144 12.729 1.00 96.31 119 ASN A O 1
ATOM 970 N N . GLU A 1 120 ? -11.167 -7.073 14.973 1.00 94.50 120 GLU A N 1
ATOM 971 C CA . GLU A 1 120 ? -10.532 -8.365 15.274 1.00 94.50 120 GLU A CA 1
ATOM 972 C C . GLU A 1 120 ? -11.226 -9.566 14.607 1.00 94.50 120 GLU A C 1
ATOM 974 O O . GLU A 1 120 ? -10.573 -10.560 14.300 1.00 94.50 120 GLU A O 1
ATOM 979 N N . LYS A 1 121 ? -12.534 -9.458 14.336 1.00 94.88 121 LYS A N 1
ATOM 980 C CA . LYS A 1 121 ? -13.351 -10.501 13.698 1.00 94.88 121 LYS A CA 1
ATOM 981 C C . LYS A 1 121 ? -13.325 -10.428 12.169 1.00 94.88 121 LYS A C 1
ATOM 983 O O . LYS A 1 121 ? -13.95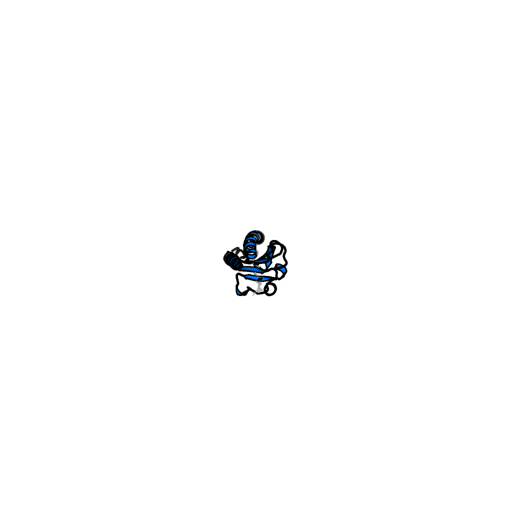3 -11.255 11.524 1.00 94.88 121 LYS A O 1
ATOM 988 N N . GLY A 1 122 ? -12.643 -9.438 11.588 1.00 95.62 122 GLY A N 1
ATOM 989 C CA . GLY A 1 122 ? -12.622 -9.214 10.139 1.00 95.62 122 GLY A CA 1
ATOM 990 C C . GLY A 1 122 ? -13.807 -8.412 9.592 1.00 95.62 122 GLY A C 1
ATOM 991 O O . GLY A 1 122 ? -13.874 -8.180 8.386 1.00 95.62 122 GLY A O 1
ATOM 992 N N . ILE A 1 123 ? -14.706 -7.927 10.455 1.00 97.44 123 ILE A N 1
ATOM 993 C CA . ILE A 1 123 ? -15.820 -7.064 10.047 1.00 97.44 123 ILE A CA 1
ATOM 994 C C . ILE A 1 123 ? -15.306 -5.652 9.798 1.00 97.44 123 ILE A C 1
ATOM 996 O O . ILE A 1 123 ? -14.550 -5.107 10.605 1.00 97.44 123 ILE A O 1
ATOM 1000 N N . ILE A 1 124 ? -15.734 -5.052 8.695 1.00 97.94 124 ILE A N 1
ATOM 1001 C CA . ILE A 1 124 ? -15.340 -3.705 8.290 1.00 97.94 124 ILE A CA 1
ATOM 1002 C C . ILE A 1 124 ? -16.040 -2.688 9.188 1.00 97.94 124 ILE A C 1
ATOM 1004 O O . ILE A 1 124 ? -17.263 -2.558 9.158 1.00 97.94 124 ILE A O 1
ATOM 1008 N N . VAL A 1 125 ? -15.256 -1.969 9.988 1.00 97.19 125 VAL A N 1
ATOM 1009 C CA . VAL A 1 125 ? -15.749 -0.935 10.915 1.00 97.19 125 VAL A CA 1
ATOM 1010 C C . VAL A 1 125 ? -15.613 0.474 10.352 1.00 97.19 125 VAL A C 1
ATOM 1012 O O . VAL A 1 125 ? -16.293 1.379 10.815 1.00 97.19 125 VAL A O 1
ATOM 1015 N N . SER A 1 126 ? -14.735 0.665 9.369 1.00 97.50 126 SER A N 1
ATOM 1016 C CA . SER A 1 126 ? -14.587 1.922 8.644 1.00 97.50 126 SER A CA 1
ATOM 1017 C C . SER A 1 126 ? -14.081 1.632 7.238 1.00 97.50 126 SER A C 1
ATOM 1019 O O . SER A 1 126 ? -13.150 0.841 7.059 1.00 97.50 126 SER A O 1
ATOM 1021 N N . ALA A 1 127 ? -14.698 2.250 6.239 1.00 97.56 127 ALA A N 1
ATOM 1022 C CA . ALA A 1 127 ? -14.244 2.185 4.861 1.00 97.56 127 ALA A CA 1
ATOM 1023 C C . ALA A 1 127 ? -14.512 3.501 4.131 1.00 97.56 127 ALA A C 1
ATOM 1025 O O . ALA A 1 127 ? -15.486 4.205 4.398 1.00 97.56 127 ALA A O 1
ATOM 1026 N N . THR A 1 128 ? -13.654 3.801 3.160 1.00 97.19 128 THR A N 1
ATOM 1027 C CA . THR A 1 128 ? -13.837 4.945 2.257 1.00 97.19 128 THR A CA 1
ATOM 1028 C C . THR A 1 128 ? -15.036 4.744 1.331 1.00 97.19 128 THR A C 1
ATOM 1030 O O . THR A 1 128 ? -15.734 5.700 1.008 1.00 97.19 128 THR A O 1
ATOM 1033 N N . ASP A 1 129 ? -15.329 3.494 0.952 1.00 96.56 129 ASP A N 1
ATOM 1034 C CA . ASP A 1 129 ? -16.633 3.119 0.401 1.00 96.56 129 ASP A CA 1
ATOM 1035 C C . ASP A 1 129 ? -17.565 2.662 1.531 1.00 96.56 129 ASP A C 1
ATOM 1037 O O . ASP A 1 129 ? -17.468 1.544 2.046 1.00 96.56 129 ASP A O 1
ATOM 1041 N N . LYS A 1 130 ? -18.518 3.530 1.880 1.00 95.06 130 LYS A N 1
ATOM 1042 C CA . LYS A 1 130 ? -19.499 3.293 2.947 1.00 95.06 130 LYS A CA 1
ATOM 1043 C C . LYS A 1 130 ? -20.385 2.073 2.719 1.00 95.06 130 LYS A C 1
ATOM 1045 O O . LYS A 1 130 ? -20.891 1.510 3.683 1.00 95.06 130 LYS A O 1
ATOM 1050 N N . LYS A 1 131 ? -20.530 1.595 1.480 1.00 96.12 131 LYS A N 1
ATOM 1051 C CA . LYS A 1 131 ? -21.300 0.377 1.176 1.00 96.12 131 LYS A CA 1
ATOM 1052 C C . LYS A 1 131 ? -20.625 -0.898 1.689 1.00 96.12 131 LYS A C 1
ATOM 1054 O O . LYS A 1 131 ? -21.236 -1.970 1.620 1.00 96.12 131 LYS A O 1
ATOM 1059 N N . LEU A 1 132 ? -19.364 -0.819 2.115 1.00 96.12 132 LEU A N 1
ATOM 1060 C CA . LEU A 1 132 ? -18.601 -1.952 2.636 1.00 96.12 132 LEU A CA 1
ATOM 1061 C C . LEU A 1 132 ? -18.686 -2.082 4.160 1.00 96.12 132 LEU A C 1
ATOM 1063 O O . LEU A 1 132 ? -18.436 -3.167 4.678 1.00 96.12 132 LEU A O 1
ATOM 1067 N N . GLU A 1 133 ? -19.046 -1.017 4.877 1.00 96.25 133 GLU A N 1
ATOM 1068 C CA . GLU A 1 133 ? -19.119 -1.039 6.340 1.00 96.25 133 GLU A CA 1
ATOM 1069 C C . GLU A 1 133 ? -20.150 -2.067 6.832 1.00 96.25 133 GLU A C 1
ATOM 1071 O O . GLU A 1 133 ? -21.208 -2.265 6.234 1.00 96.25 133 GLU A O 1
ATOM 1076 N N . GLY A 1 134 ? -19.802 -2.787 7.900 1.00 96.50 134 GLY A N 1
ATOM 1077 C CA . GLY A 1 134 ? -20.598 -3.882 8.458 1.00 96.50 134 GLY A CA 1
ATOM 1078 C C . GLY A 1 134 ? -20.460 -5.228 7.735 1.00 96.50 134 GLY A C 1
ATOM 1079 O O . GLY A 1 134 ? -20.913 -6.240 8.267 1.00 96.50 134 GLY A O 1
ATOM 1080 N N . LYS A 1 135 ? -19.812 -5.286 6.564 1.00 97.25 135 LYS A N 1
ATOM 1081 C CA . LYS A 1 135 ? -19.557 -6.551 5.856 1.00 97.25 135 LYS A CA 1
ATOM 1082 C C . LYS A 1 135 ? -18.308 -7.250 6.387 1.00 97.25 135 LYS A C 1
ATOM 1084 O O . LYS A 1 135 ? -17.387 -6.616 6.900 1.00 97.25 135 LYS A O 1
ATOM 1089 N N . ASP A 1 136 ? -18.266 -8.566 6.214 1.00 96.88 136 ASP A N 1
ATOM 1090 C CA . ASP A 1 136 ? -17.054 -9.354 6.430 1.00 96.88 136 ASP A CA 1
ATOM 1091 C C . ASP A 1 136 ? -16.075 -9.138 5.266 1.00 96.88 136 ASP A C 1
ATOM 1093 O O . ASP A 1 136 ? -16.417 -9.359 4.098 1.00 96.88 136 ASP A O 1
ATOM 1097 N N . TYR A 1 137 ? -14.850 -8.711 5.583 1.00 96.25 137 TYR A N 1
ATOM 1098 C CA . TYR A 1 137 ? -13.809 -8.497 4.585 1.00 96.25 137 TYR A CA 1
ATOM 1099 C C . TYR A 1 137 ? -13.449 -9.783 3.827 1.00 96.25 137 TYR A C 1
ATOM 1101 O O . TYR A 1 137 ? -13.118 -9.719 2.643 1.00 96.25 137 TYR A O 1
ATOM 1109 N N . ALA A 1 138 ? -13.559 -10.957 4.457 1.00 94.62 138 ALA A N 1
ATOM 1110 C CA . ALA A 1 138 ? -13.247 -12.236 3.819 1.00 94.62 138 ALA A CA 1
ATOM 1111 C C . ALA A 1 138 ? -14.139 -12.549 2.601 1.00 94.62 138 ALA A C 1
ATOM 1113 O O . ALA A 1 138 ? -13.726 -13.319 1.736 1.00 94.62 138 ALA A O 1
ATOM 1114 N N . ASN A 1 139 ? -15.325 -11.933 2.508 1.00 93.38 139 ASN A N 1
ATOM 1115 C CA . ASN A 1 139 ? -16.252 -12.116 1.387 1.00 93.38 139 ASN A CA 1
ATOM 1116 C C . ASN A 1 139 ? -15.949 -11.210 0.188 1.00 93.38 139 ASN A C 1
ATOM 1118 O O . ASN A 1 139 ? -16.404 -11.485 -0.919 1.00 93.38 139 ASN A O 1
ATOM 1122 N N . ILE A 1 140 ? -15.220 -10.113 0.403 1.00 91.88 140 ILE A N 1
ATOM 1123 C CA . ILE A 1 140 ? -14.957 -9.099 -0.630 1.00 91.88 140 ILE A CA 1
ATOM 1124 C C . ILE A 1 140 ? -13.474 -8.981 -0.993 1.00 91.88 140 ILE A C 1
ATOM 1126 O O . ILE A 1 140 ? -13.132 -8.379 -2.008 1.00 91.88 140 ILE A O 1
ATOM 1130 N N . GLY A 1 141 ? -12.589 -9.528 -0.163 1.00 90.19 141 GLY A N 1
ATOM 1131 C CA . GLY A 1 141 ? -11.146 -9.406 -0.298 1.00 90.19 141 GLY A CA 1
ATOM 1132 C C . GLY A 1 141 ? -10.410 -10.669 0.130 1.00 90.19 141 GLY A C 1
ATOM 1133 O O . GLY A 1 141 ? -10.991 -11.719 0.395 1.00 90.19 141 GLY A O 1
ATOM 1134 N N . ASN A 1 142 ? -9.082 -10.583 0.184 1.00 92.56 142 ASN A N 1
ATOM 1135 C CA . ASN A 1 142 ? -8.257 -11.732 0.534 1.00 92.56 142 ASN A CA 1
ATOM 1136 C C . ASN A 1 142 ? -8.172 -11.897 2.057 1.00 92.56 142 ASN A C 1
ATOM 1138 O O . ASN A 1 142 ? -7.483 -11.133 2.736 1.00 92.56 142 ASN A O 1
ATOM 1142 N N .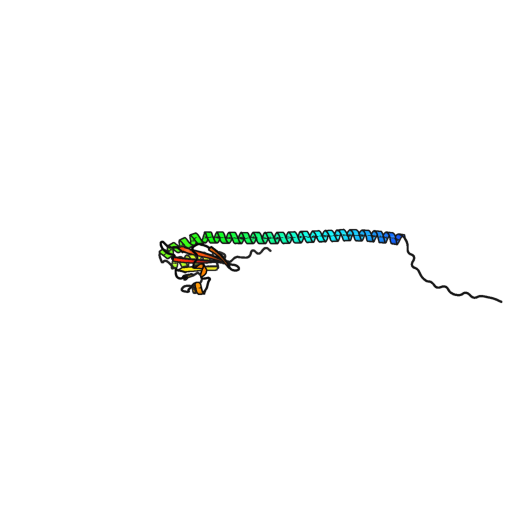 LYS A 1 143 ? -8.804 -12.947 2.594 1.00 93.06 143 LYS A N 1
ATOM 1143 C CA . LYS A 1 143 ? -8.780 -13.272 4.032 1.00 93.06 143 LYS A CA 1
ATOM 1144 C C . LYS A 1 143 ? -7.370 -13.369 4.630 1.00 93.06 143 LYS A C 1
ATOM 1146 O O . LYS A 1 143 ? -7.187 -13.089 5.811 1.00 93.06 143 LYS A O 1
ATOM 1151 N N . ASN A 1 144 ? -6.356 -13.702 3.826 1.00 92.19 144 ASN A N 1
ATOM 1152 C CA . ASN A 1 144 ? -4.968 -13.821 4.286 1.00 92.19 144 ASN A CA 1
ATOM 1153 C C . ASN A 1 144 ? -4.361 -12.47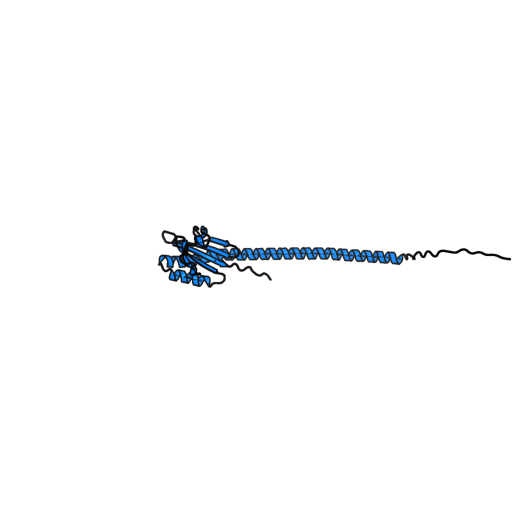5 4.716 1.00 92.19 144 ASN A C 1
ATOM 1155 O O . ASN A 1 144 ? -3.300 -12.453 5.335 1.00 92.19 144 ASN A O 1
ATOM 1159 N N . TYR A 1 145 ? -4.998 -11.349 4.386 1.00 93.12 145 TYR A N 1
ATOM 1160 C CA . TYR A 1 145 ? -4.607 -10.026 4.874 1.00 93.12 145 TYR A CA 1
ATOM 1161 C C . TYR A 1 145 ? -4.978 -9.821 6.344 1.00 93.12 145 TYR A C 1
ATOM 1163 O O . TYR A 1 145 ? -4.262 -9.140 7.076 1.00 93.12 145 TYR A O 1
ATOM 1171 N N . LEU A 1 146 ? -6.041 -10.481 6.808 1.00 92.81 146 LEU A N 1
ATOM 1172 C CA . LEU A 1 146 ? -6.515 -10.381 8.184 1.00 92.81 146 LEU A CA 1
ATOM 1173 C C . LEU A 1 146 ? -5.674 -11.199 9.161 1.00 92.81 146 LEU A C 1
ATOM 1175 O O . LEU A 1 146 ? -5.744 -10.943 10.350 1.00 92.81 146 LEU A O 1
ATOM 1179 N N . SER A 1 147 ? -4.861 -12.158 8.720 1.00 88.31 147 SER A N 1
ATOM 1180 C CA . SER A 1 147 ? -4.066 -13.022 9.612 1.00 88.31 147 SER A CA 1
ATOM 1181 C C . SER A 1 147 ? -2.608 -12.581 9.782 1.00 88.31 147 SER A C 1
ATOM 1183 O O . SER A 1 147 ? -1.857 -13.212 10.522 1.00 88.31 147 SER A O 1
ATOM 1185 N N . ARG A 1 148 ? -2.181 -11.496 9.123 1.00 88.75 148 ARG A N 1
ATOM 1186 C CA . ARG A 1 148 ? -0.790 -11.020 9.187 1.00 88.75 148 ARG A CA 1
ATOM 1187 C C . ARG A 1 148 ? -0.451 -10.406 10.548 1.00 88.75 148 ARG A C 1
ATOM 1189 O O . ARG A 1 148 ? -1.232 -9.632 11.095 1.00 88.75 148 ARG A O 1
ATOM 1196 N N . SER A 1 149 ? 0.742 -10.725 11.051 1.00 87.38 149 SER A N 1
ATOM 1197 C CA . SER A 1 149 ? 1.298 -10.226 12.318 1.00 87.38 149 SER A CA 1
ATOM 1198 C C . SER A 1 149 ? 2.161 -8.970 12.165 1.00 87.38 149 SER A C 1
ATOM 1200 O O . SER A 1 149 ? 2.533 -8.356 13.161 1.00 87.38 149 SER A O 1
ATOM 1202 N N . SER A 1 150 ? 2.464 -8.558 10.934 1.00 91.62 150 SER A N 1
ATOM 1203 C CA . SER A 1 150 ? 3.257 -7.367 10.633 1.00 91.62 150 SER A CA 1
ATOM 1204 C C . SER A 1 150 ? 2.698 -6.619 9.427 1.00 91.62 150 SER A C 1
ATOM 1206 O O . SER A 1 150 ? 1.894 -7.155 8.659 1.00 91.62 150 SER A O 1
ATOM 1208 N N . THR A 1 151 ? 3.123 -5.364 9.268 1.00 94.44 151 THR A N 1
ATOM 1209 C CA . THR A 1 151 ? 2.836 -4.586 8.062 1.00 94.44 151 THR A CA 1
ATOM 1210 C C . THR A 1 151 ? 3.483 -5.249 6.852 1.00 94.44 151 THR A C 1
ATOM 1212 O O . THR A 1 15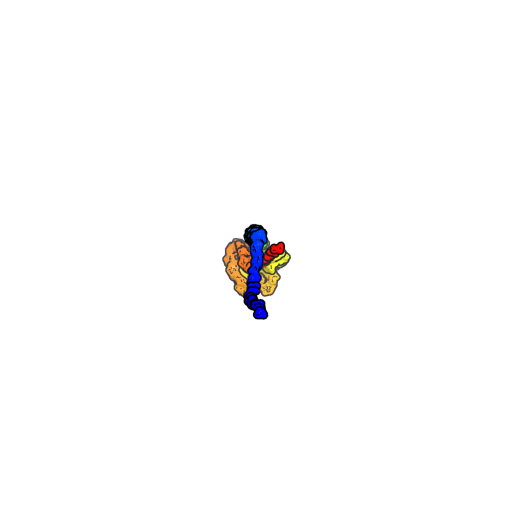1 ? 4.660 -5.598 6.898 1.00 94.44 151 THR A O 1
ATOM 1215 N N . GLN A 1 152 ? 2.720 -5.412 5.777 1.00 94.81 152 GLN A N 1
ATOM 1216 C CA . GLN A 1 152 ? 3.166 -6.006 4.518 1.00 94.81 152 GLN A CA 1
ATOM 1217 C C . GLN A 1 152 ? 2.579 -5.224 3.348 1.00 94.81 152 GLN A C 1
ATOM 1219 O O . GLN A 1 152 ? 1.466 -4.707 3.450 1.00 94.81 152 GLN A O 1
ATOM 1224 N N . VAL A 1 153 ? 3.299 -5.192 2.230 1.00 95.69 153 VAL A N 1
ATOM 1225 C CA . VAL A 1 153 ? 2.806 -4.652 0.961 1.00 95.69 153 VAL A CA 1
ATOM 1226 C C . VAL A 1 153 ? 2.765 -5.793 -0.044 1.00 95.69 153 VAL A C 1
ATOM 1228 O O . VAL A 1 153 ? 3.753 -6.494 -0.236 1.00 95.69 153 VAL A O 1
ATOM 1231 N N . ASN A 1 154 ? 1.602 -6.024 -0.646 1.00 94.38 154 ASN A N 1
ATOM 1232 C CA . ASN A 1 154 ? 1.402 -7.065 -1.647 1.00 94.38 154 ASN A CA 1
ATOM 1233 C C . ASN A 1 154 ? 1.060 -6.429 -2.990 1.00 94.38 154 ASN A C 1
ATOM 1235 O O . ASN A 1 154 ? 0.157 -5.598 -3.076 1.00 94.38 154 ASN A O 1
ATOM 1239 N N . ARG A 1 155 ? 1.727 -6.872 -4.054 1.00 92.62 155 ARG A N 1
ATOM 1240 C CA . ARG A 1 155 ? 1.407 -6.458 -5.422 1.00 92.62 155 ARG A CA 1
ATOM 1241 C C . ARG A 1 155 ? 0.238 -7.282 -5.946 1.00 92.62 155 ARG A C 1
ATOM 1243 O O . ARG A 1 155 ? 0.313 -8.509 -5.981 1.00 92.62 155 ARG A O 1
ATOM 1250 N N . VAL A 1 156 ? -0.826 -6.618 -6.384 1.00 91.81 156 VAL A N 1
ATOM 1251 C CA . VAL A 1 156 ? -1.970 -7.263 -7.037 1.00 91.81 156 VAL A CA 1
ATOM 1252 C C . VAL A 1 156 ? -2.279 -6.509 -8.322 1.00 91.81 156 VAL A C 1
ATOM 1254 O O . VAL A 1 156 ? -2.804 -5.400 -8.296 1.00 91.81 156 VAL A O 1
ATOM 1257 N N . LYS A 1 157 ? -1.955 -7.119 -9.468 1.00 88.19 157 LYS A N 1
ATOM 1258 C CA . LYS A 1 157 ? -2.076 -6.495 -10.796 1.00 88.19 157 LYS A CA 1
ATOM 1259 C C . LYS A 1 157 ? -1.347 -5.143 -10.836 1.00 88.19 157 LYS A C 1
ATOM 1261 O O . LYS A 1 157 ? -0.127 -5.107 -10.762 1.00 88.19 157 LYS A O 1
ATOM 1266 N N . ASN A 1 158 ? -2.101 -4.051 -10.930 1.00 89.94 158 ASN A N 1
ATOM 1267 C CA . ASN A 1 158 ? -1.609 -2.685 -11.055 1.00 89.94 158 ASN A CA 1
ATOM 1268 C C . ASN A 1 158 ? -1.815 -1.883 -9.752 1.00 89.94 158 ASN A C 1
ATOM 1270 O O . ASN A 1 158 ? -1.957 -0.664 -9.776 1.00 89.94 158 ASN A O 1
ATOM 1274 N N . GLN A 1 159 ? -1.897 -2.581 -8.616 1.00 94.31 159 GLN A N 1
ATOM 1275 C CA . GLN A 1 159 ? -2.119 -2.007 -7.293 1.00 94.31 159 GLN A CA 1
ATOM 1276 C C . GLN A 1 159 ? -1.118 -2.562 -6.276 1.00 94.31 159 GLN A C 1
ATOM 1278 O O . GLN A 1 159 ? -0.712 -3.726 -6.344 1.00 94.31 159 GLN A O 1
ATOM 1283 N N . LEU A 1 160 ? -0.775 -1.732 -5.295 1.00 95.56 160 LEU A N 1
ATOM 1284 C CA . LEU A 1 160 ? -0.123 -2.144 -4.058 1.00 95.56 160 LEU A CA 1
ATOM 1285 C C . LEU A 1 160 ? -1.173 -2.185 -2.951 1.00 95.56 160 LEU A C 1
ATOM 1287 O O . LEU A 1 160 ? -1.870 -1.200 -2.709 1.00 95.56 160 LEU A O 1
ATOM 1291 N N . ILE A 1 161 ? -1.291 -3.331 -2.288 1.00 96.62 161 ILE A N 1
ATOM 1292 C CA . ILE A 1 161 ? -2.182 -3.526 -1.148 1.00 96.62 161 ILE A CA 1
ATOM 1293 C C . ILE A 1 161 ? -1.331 -3.608 0.109 1.00 96.62 161 ILE A C 1
ATOM 1295 O O . ILE A 1 161 ? -0.640 -4.603 0.345 1.00 96.62 161 ILE A O 1
ATOM 1299 N N . THR A 1 162 ? -1.402 -2.564 0.923 1.00 97.19 162 THR A N 1
ATOM 1300 C CA . THR A 1 162 ? -0.702 -2.489 2.202 1.00 97.19 162 THR A CA 1
ATOM 1301 C C . THR A 1 162 ? -1.626 -2.944 3.311 1.00 97.19 162 THR A C 1
ATOM 1303 O O . THR A 1 162 ? -2.705 -2.392 3.502 1.00 97.19 162 THR A O 1
ATOM 1306 N N . THR A 1 163 ? -1.196 -3.946 4.064 1.00 96.88 163 THR A N 1
ATOM 1307 C CA . THR A 1 163 ? -1.950 -4.519 5.178 1.00 96.88 163 THR A CA 1
ATOM 1308 C C . THR A 1 163 ? -1.159 -4.321 6.448 1.00 96.88 163 THR A C 1
ATOM 1310 O O . THR A 1 163 ? 0.008 -4.706 6.486 1.00 96.88 163 THR A O 1
ATOM 1313 N N . SER A 1 164 ? -1.767 -3.761 7.486 1.00 96.75 164 SER A N 1
ATOM 1314 C CA . SER A 1 164 ? -1.100 -3.545 8.764 1.00 96.75 164 SER A CA 1
ATOM 1315 C C . SER A 1 164 ? -2.012 -3.911 9.936 1.00 96.75 164 SER A C 1
ATOM 1317 O O . SER A 1 164 ? -3.152 -3.439 9.993 1.00 96.75 164 SER A O 1
ATOM 1319 N N . PRO A 1 165 ? -1.559 -4.769 10.868 1.00 96.75 165 PRO A N 1
ATOM 1320 C CA . PRO A 1 165 ? -2.337 -5.108 12.048 1.00 96.75 165 PRO A CA 1
ATOM 1321 C C . PRO A 1 165 ? -2.394 -3.921 13.013 1.00 96.75 165 PRO A C 1
ATOM 1323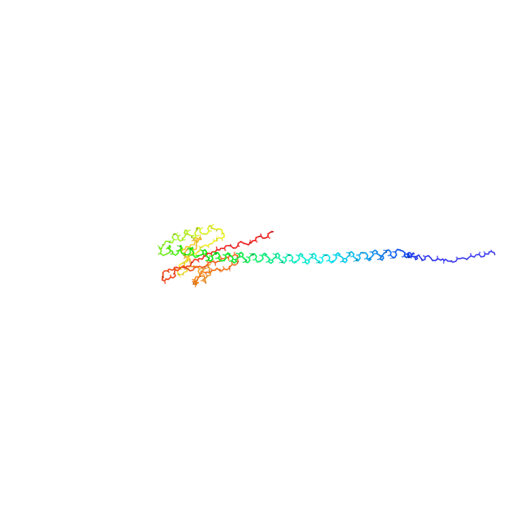 O O . PRO A 1 165 ? -1.380 -3.305 13.338 1.00 96.75 165 PRO A O 1
ATOM 1326 N N . ILE A 1 166 ? -3.591 -3.635 13.518 1.00 96.88 166 ILE A N 1
ATOM 1327 C CA . ILE A 1 166 ? -3.810 -2.605 14.532 1.00 96.88 166 ILE A CA 1
ATOM 1328 C C . ILE A 1 166 ? -3.786 -3.308 15.888 1.00 96.88 166 ILE A C 1
ATOM 1330 O O . ILE A 1 166 ? -4.742 -3.989 16.265 1.00 96.88 166 ILE A O 1
ATOM 1334 N N . MET A 1 167 ? -2.670 -3.186 16.602 1.00 94.62 167 MET A N 1
ATOM 1335 C CA . MET A 1 167 ? -2.477 -3.817 17.910 1.00 94.62 167 MET A CA 1
ATOM 1336 C C . MET A 1 167 ? -2.982 -2.906 19.031 1.00 94.62 167 MET A C 1
ATOM 1338 O O . MET A 1 167 ? -2.650 -1.724 19.069 1.00 94.62 167 MET A O 1
ATOM 1342 N N . GLY A 1 168 ? -3.775 -3.453 19.946 1.00 91.44 168 GLY A N 1
ATOM 1343 C CA . GLY A 1 168 ? -4.145 -2.821 21.210 1.00 91.44 168 GLY A CA 1
ATOM 1344 C C . GLY A 1 168 ? -3.092 -3.081 22.287 1.00 91.44 168 GLY A C 1
ATOM 1345 O O . GLY A 1 168 ? -1.962 -3.461 21.988 1.00 91.44 168 GLY A O 1
ATOM 1346 N N . PHE A 1 169 ? -3.455 -2.868 23.553 1.00 88.44 169 PHE A N 1
ATOM 1347 C CA . PHE A 1 169 ? -2.554 -3.160 24.676 1.00 88.44 169 PHE A CA 1
ATOM 1348 C C . PHE A 1 169 ? -2.336 -4.666 24.871 1.00 88.44 169 PHE A C 1
ATOM 1350 O O . PHE A 1 169 ? -1.199 -5.099 25.007 1.00 88.44 169 PHE A O 1
ATOM 1357 N N . ASN A 1 170 ? -3.419 -5.451 24.825 1.00 89.06 170 ASN A N 1
ATOM 1358 C CA . ASN A 1 170 ? -3.391 -6.886 25.142 1.00 89.06 170 ASN A CA 1
ATOM 1359 C C . ASN A 1 170 ? -3.764 -7.779 23.953 1.00 89.06 170 ASN A C 1
ATOM 1361 O O . ASN A 1 170 ? -3.426 -8.958 23.927 1.00 89.06 170 ASN A O 1
ATOM 1365 N N . SER A 1 171 ? -4.489 -7.235 22.977 1.00 91.69 171 SER A N 1
ATOM 1366 C CA . SER A 1 171 ? -5.016 -7.983 21.839 1.00 91.69 171 SER A CA 1
ATOM 1367 C C . SER A 1 171 ? -4.984 -7.141 20.573 1.00 91.69 171 SER A C 1
ATOM 1369 O O . SER A 1 171 ? -4.812 -5.920 20.604 1.00 91.69 171 SER A O 1
ATOM 1371 N N . ARG A 1 172 ? -5.150 -7.800 19.430 1.00 94.25 172 ARG A N 1
ATOM 1372 C CA . ARG A 1 172 ? -5.336 -7.125 18.150 1.00 94.25 172 ARG A CA 1
ATOM 1373 C C . ARG A 1 172 ? -6.720 -6.483 18.103 1.00 94.25 172 ARG A C 1
ATOM 1375 O O . ARG A 1 172 ? -7.709 -7.162 18.321 1.00 94.25 172 ARG A O 1
ATOM 1382 N N . LEU A 1 173 ? -6.783 -5.205 17.747 1.00 95.62 173 LEU A N 1
ATOM 1383 C CA . LEU A 1 173 ? -8.041 -4.479 17.560 1.00 95.62 173 LEU A CA 1
ATOM 1384 C C . LEU A 1 173 ? -8.611 -4.678 16.157 1.00 95.62 173 LEU A C 1
ATOM 1386 O O . LEU A 1 173 ? -9.824 -4.609 15.968 1.00 95.62 173 LEU A O 1
ATOM 1390 N N . GLY A 1 174 ? -7.739 -4.889 15.168 1.00 96.00 174 GLY A N 1
ATOM 1391 C CA . GLY A 1 174 ? -8.151 -4.891 13.775 1.00 96.00 174 GLY A CA 1
ATOM 1392 C C . GLY A 1 174 ? -7.031 -4.984 12.748 1.00 96.00 174 GLY A C 1
ATOM 1393 O O . GLY A 1 174 ? -5.890 -5.342 13.059 1.00 96.00 174 GLY A O 1
ATOM 1394 N N . THR A 1 175 ? -7.371 -4.642 11.508 1.00 97.31 175 THR A N 1
ATOM 1395 C CA . THR A 1 175 ? -6.434 -4.567 10.378 1.00 97.31 175 THR A CA 1
ATOM 1396 C C . THR A 1 175 ? -6.745 -3.345 9.533 1.00 97.31 175 THR A C 1
ATOM 1398 O O . THR A 1 175 ? -7.891 -3.162 9.133 1.00 97.31 175 THR A O 1
ATOM 1401 N N . ALA A 1 176 ? -5.731 -2.542 9.226 1.00 97.62 176 ALA A N 1
ATOM 1402 C CA . ALA A 1 176 ? -5.806 -1.506 8.206 1.00 97.62 176 ALA A CA 1
ATOM 1403 C C . ALA A 1 176 ? -5.369 -2.085 6.856 1.00 97.62 176 ALA A C 1
ATOM 1405 O O . ALA A 1 176 ? -4.338 -2.755 6.766 1.00 97.62 176 ALA A O 1
ATOM 1406 N N . ILE A 1 177 ? -6.153 -1.827 5.815 1.00 97.50 177 ILE A N 1
ATOM 1407 C CA . ILE A 1 177 ? -5.939 -2.317 4.456 1.00 97.50 177 ILE A CA 1
ATOM 1408 C C . ILE A 1 177 ? -6.047 -1.120 3.514 1.00 97.50 177 ILE A C 1
ATOM 1410 O O . ILE A 1 177 ? -7.114 -0.527 3.366 1.00 97.50 177 ILE A O 1
ATOM 1414 N N . LEU A 1 178 ? -4.929 -0.750 2.898 1.00 97.19 178 LEU A N 1
ATOM 1415 C CA . LEU A 1 178 ? -4.811 0.402 2.014 1.00 97.19 178 LEU A CA 1
ATOM 1416 C C . LEU A 1 178 ? -4.545 -0.099 0.597 1.00 97.19 178 LEU A C 1
ATOM 1418 O O . LEU A 1 178 ? -3.652 -0.914 0.384 1.00 97.19 178 LEU A O 1
ATOM 1422 N N . THR A 1 179 ? -5.308 0.402 -0.369 1.00 96.75 179 THR A N 1
ATOM 1423 C CA . THR A 1 179 ? -5.134 0.091 -1.791 1.00 96.75 179 THR A CA 1
ATOM 1424 C C . THR A 1 179 ? -4.569 1.308 -2.505 1.00 96.75 179 THR A C 1
ATOM 1426 O O . THR A 1 179 ? -5.196 2.367 -2.516 1.00 96.75 179 THR A O 1
ATOM 1429 N N . TYR A 1 180 ? -3.403 1.147 -3.119 1.00 96.25 180 TYR A N 1
ATOM 1430 C CA . TYR A 1 180 ? -2.679 2.188 -3.839 1.00 96.25 180 TYR A CA 1
ATOM 1431 C C . TYR A 1 180 ? -2.558 1.826 -5.322 1.00 96.25 180 TYR A C 1
ATOM 1433 O O . TYR A 1 180 ? -2.186 0.705 -5.661 1.00 96.25 180 TYR A O 1
ATOM 1441 N N . ASN A 1 181 ? -2.873 2.759 -6.218 1.00 95.06 181 ASN A N 1
ATOM 1442 C CA . ASN A 1 181 ? -2.751 2.580 -7.661 1.00 95.06 181 ASN A CA 1
ATOM 1443 C C . ASN A 1 181 ? -1.308 2.777 -8.122 1.00 95.06 181 ASN A C 1
ATOM 1445 O O . ASN A 1 181 ? -0.722 3.832 -7.888 1.00 95.06 181 ASN A O 1
ATOM 1449 N N . LEU A 1 182 ? -0.765 1.824 -8.870 1.00 89.75 182 LEU A N 1
ATOM 1450 C CA . LEU A 1 182 ? 0.500 2.023 -9.563 1.00 89.75 182 LEU A CA 1
ATOM 1451 C C . LEU A 1 182 ? 0.224 2.706 -10.900 1.00 89.75 182 LEU A C 1
ATOM 1453 O O . LEU A 1 182 ? -0.295 2.088 -11.822 1.00 89.75 182 LEU A O 1
ATOM 1457 N N . GLN A 1 183 ? 0.569 3.981 -11.047 1.00 78.56 183 GLN A N 1
ATOM 1458 C CA . GLN A 1 183 ? 0.571 4.580 -12.382 1.00 78.56 183 GLN A CA 1
ATOM 1459 C C . GLN A 1 183 ? 1.764 4.013 -13.156 1.00 78.56 183 GLN A C 1
ATOM 1461 O O . GLN A 1 183 ? 2.900 4.100 -12.692 1.00 78.56 183 GLN A O 1
ATOM 1466 N N . GLN A 1 184 ? 1.511 3.394 -14.312 1.00 68.31 184 GLN A N 1
ATOM 1467 C CA . GLN A 1 184 ? 2.601 2.984 -15.193 1.00 68.31 184 GLN A CA 1
ATOM 1468 C C . GLN A 1 184 ? 3.264 4.255 -15.741 1.00 68.31 184 GLN A C 1
ATOM 1470 O O . GLN A 1 184 ? 2.549 5.135 -16.230 1.00 68.31 184 GLN A O 1
ATOM 1475 N N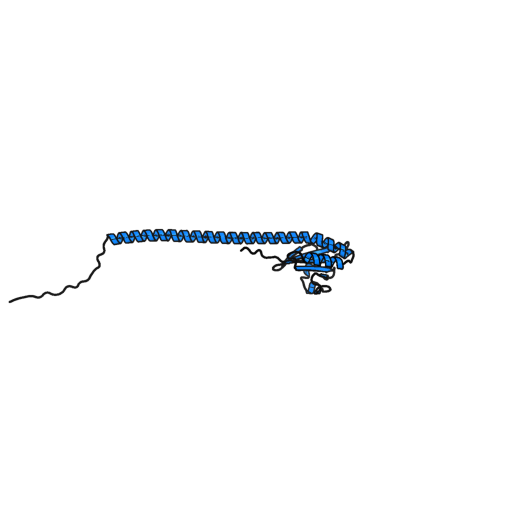 . PRO A 1 185 ? 4.593 4.403 -15.625 1.00 65.81 185 PRO A N 1
ATOM 1476 C CA . PRO A 1 185 ? 5.268 5.544 -16.212 1.00 65.81 185 PRO A CA 1
ATOM 1477 C C . PRO A 1 185 ? 5.146 5.459 -17.737 1.00 65.81 185 PRO A C 1
ATOM 1479 O O . PRO A 1 185 ? 5.572 4.479 -18.346 1.00 65.81 185 PRO A O 1
ATOM 1482 N N . ASN A 1 186 ? 4.560 6.488 -18.349 1.00 62.91 186 ASN A N 1
ATOM 1483 C CA . ASN A 1 186 ? 4.524 6.622 -19.801 1.00 62.91 186 ASN A CA 1
ATOM 1484 C C . ASN A 1 186 ? 5.877 7.166 -20.265 1.00 62.91 186 ASN A C 1
ATOM 1486 O O . ASN A 1 186 ? 6.136 8.365 -20.166 1.00 62.91 186 ASN A O 1
ATOM 1490 N N . PHE A 1 187 ? 6.743 6.278 -20.744 1.00 61.47 187 PHE A N 1
ATOM 1491 C CA . PHE A 1 187 ? 7.987 6.655 -21.406 1.00 61.47 187 PHE A CA 1
ATOM 1492 C C . PHE A 1 187 ? 7.697 6.879 -22.898 1.00 61.47 187 PHE A C 1
ATOM 1494 O O . PHE A 1 187 ? 7.874 5.964 -23.701 1.00 61.47 187 PHE A O 1
ATOM 1501 N N . ASN A 1 188 ? 7.172 8.060 -23.239 1.00 52.28 188 ASN A N 1
ATOM 1502 C CA . ASN A 1 188 ? 7.058 8.513 -24.632 1.00 52.28 188 ASN A CA 1
ATOM 1503 C C . ASN A 1 188 ? 8.406 9.004 -25.162 1.00 52.28 188 ASN A C 1
ATOM 1505 O O . ASN A 1 188 ? 9.134 9.658 -24.380 1.00 52.28 188 ASN A O 1
#

Foldseek 3Di:
DDDDDDDDDDDPDDDDDDPVVVVVVVVVVVVVVVVVVVVVVVVVVVVVVVVVVVVVVVVVLVVVLVVVVVVVFVVLQVVVVVLLVQLLVCVVVVNLVVNQVSQLVVCVDPQWPKKFKAFLQQATSHINPPVRHRPRCVVVHPCVLFPDPAWGWDDDPQWIWIKGFNAHPPGTGTIMIIIGGRDRDPPD

Secondary structure (DSSP, 8-state):
------------------HHHHHHHHHHHHHHHHHHHHHHHHHHHHHHHHHHHHHHHHHHHHHHHHHHHHHHHHHHHHHHHHHHHHHHHHHHTT-HHHHHHHHHHHTTSTTEEEEEEEETTSBEEEESSGGGTTSBGGGTS-GGGTT-SS-EEEEETTEEEEEEEEE-SSSEEEEEEEEEE-PPP---

pLDDT: mean 86.42, std 14.22, range [39.75, 98.06]

Nearest PDB structures (foldseek):
  7dud-assembly1_B  TM=8.623E-01  e=2.534E-06  Staphylococcus aureus
  5is1-assembly1_A-2  TM=7.881E-01  e=2.863E-06  Staphylococcus aureus
  4ywz-assembly2_A  TM=8.433E-01  e=1.170E-05  Staphylococcus aureus
  1p0z-assembly1_A  TM=7.773E-01  e=6.103E-05  Klebsiella pneumoniae
  5ltv-assembly6_F  TM=7.239E-01  e=6.635E-04  Pseudomonas aeruginosa

Mean predicted aligned error: 11.7 Å

Organism: NCBI:txid2745197

Radius of gyration: 40.54 Å; Cα contacts (8 Å, |Δi|>4): 209; chains: 1; bounding box: 60×30×151 Å

Solvent-accessible surface area (backbone atoms only — not comparable to full-atom values): 10696 Å² total; per-residue (Å²): 139,79,91,81,93,86,86,90,82,86,85,80,83,74,78,84,83,57,69,70,60,55,55,51,52,51,53,52,50,54,52,51,52,54,53,49,52,54,52,53,53,52,50,53,52,53,51,51,52,49,51,50,53,50,48,50,51,52,50,51,51,51,49,51,50,52,49,54,51,53,51,51,46,52,49,51,61,57,54,47,52,63,52,42,51,56,38,35,55,28,55,76,70,68,34,54,69,59,41,38,47,55,36,51,56,55,38,71,39,90,51,35,74,43,31,39,30,26,34,68,87,38,35,22,71,29,40,58,55,67,91,48,45,74,37,55,42,59,83,80,49,68,54,74,59,74,72,44,92,52,71,48,71,43,81,54,94,61,28,41,40,36,30,33,53,24,64,52,96,90,51,63,52,21,31,42,38,37,35,33,53,56,79,78,82,82,86,125

InterPro domains:
  IPR029151 Periplasmic sensor-like domain superfamily [SSF103190] (85-160)